Protein AF-A0A9D7UAH4-F1 (afdb_monomer_lite)

Structure (mmCIF, N/CA/C/O backbone):
data_AF-A0A9D7UAH4-F1
#
_entry.id   AF-A0A9D7UAH4-F1
#
loop_
_atom_site.group_PDB
_atom_site.id
_atom_site.type_symbol
_atom_site.label_atom_id
_atom_site.label_alt_id
_atom_site.label_comp_id
_atom_site.label_asym_id
_atom_site.label_entity_id
_atom_site.label_seq_id
_atom_site.pdbx_PDB_ins_code
_atom_site.Cartn_x
_atom_site.Cartn_y
_atom_site.Cartn_z
_atom_site.occupancy
_atom_site.B_iso_or_equiv
_atom_site.auth_seq_id
_atom_site.auth_comp_id
_atom_site.auth_asym_id
_atom_site.auth_atom_id
_atom_site.pdbx_PDB_model_num
ATOM 1 N N . MET A 1 1 ? -10.062 15.759 18.943 1.00 59.19 1 MET A N 1
ATOM 2 C CA . MET A 1 1 ? -11.066 14.806 18.402 1.00 59.19 1 MET A CA 1
ATOM 3 C C . MET A 1 1 ? -10.713 13.358 18.737 1.00 59.19 1 MET A C 1
ATOM 5 O O . MET A 1 1 ? -11.524 12.723 19.392 1.00 59.19 1 MET A O 1
ATOM 9 N N . LYS A 1 2 ? -9.518 12.860 18.373 1.00 64.69 2 LYS A N 1
ATOM 10 C CA . LYS A 1 2 ? -9.069 11.485 18.676 1.00 64.69 2 LYS A CA 1
ATOM 11 C C . LYS A 1 2 ? -9.029 11.159 20.178 1.00 64.69 2 LYS A C 1
ATOM 13 O O . LYS A 1 2 ? -9.589 10.152 20.578 1.00 64.69 2 LYS A O 1
ATOM 18 N N . GLN A 1 3 ? -8.523 12.074 21.008 1.00 70.12 3 GLN A N 1
ATOM 19 C CA . GLN A 1 3 ? -8.595 11.996 22.478 1.00 70.12 3 GLN A CA 1
ATOM 20 C C . GLN A 1 3 ? -10.014 11.694 23.000 1.00 70.12 3 GLN A C 1
ATOM 22 O O . GLN A 1 3 ? -10.215 10.767 23.775 1.00 70.12 3 GLN A O 1
ATOM 27 N N . ARG A 1 4 ? -11.020 12.422 22.495 1.00 67.94 4 ARG A N 1
ATOM 28 C CA . ARG A 1 4 ? -12.430 12.246 22.877 1.00 67.94 4 ARG A CA 1
ATOM 29 C C . ARG A 1 4 ? -13.022 10.919 22.382 1.00 67.94 4 ARG A C 1
ATOM 31 O O . ARG A 1 4 ? -13.924 10.395 23.015 1.00 67.94 4 ARG A O 1
ATOM 38 N N . LEU A 1 5 ? -12.537 10.400 21.252 1.00 68.56 5 LEU A N 1
ATOM 39 C CA . LEU A 1 5 ? -12.961 9.109 20.694 1.00 68.56 5 LEU A CA 1
ATOM 40 C C . LEU A 1 5 ? -12.312 7.913 21.409 1.00 68.56 5 LEU A C 1
ATOM 42 O O . LEU A 1 5 ? -12.899 6.839 21.426 1.00 68.56 5 LEU A O 1
ATOM 46 N N . LEU A 1 6 ? -11.123 8.099 21.988 1.00 69.94 6 LEU A N 1
ATOM 47 C CA . LEU A 1 6 ? -10.402 7.085 22.767 1.00 69.94 6 LEU A CA 1
ATOM 48 C C . LEU A 1 6 ? -10.730 7.130 24.268 1.00 69.94 6 LEU A C 1
ATOM 50 O O . LEU A 1 6 ? -10.288 6.257 25.005 1.00 69.94 6 LEU A O 1
ATOM 54 N N . GLY A 1 7 ? -11.491 8.132 24.721 1.00 74.44 7 GLY A N 1
ATOM 55 C CA . GLY A 1 7 ? -11.844 8.300 26.133 1.00 74.44 7 GLY A CA 1
ATOM 56 C C . GLY A 1 7 ? -10.656 8.664 27.028 1.00 74.44 7 GLY A C 1
ATOM 57 O O . GLY A 1 7 ? -10.646 8.277 28.190 1.00 74.44 7 GLY A O 1
ATOM 58 N N . LEU A 1 8 ? -9.649 9.362 26.491 1.00 74.88 8 LEU A N 1
ATOM 59 C CA . LEU A 1 8 ? -8.435 9.724 27.228 1.00 74.88 8 LEU A CA 1
ATOM 60 C C . LEU A 1 8 ? -8.547 11.116 27.868 1.00 74.88 8 LEU A C 1
ATOM 62 O O . LEU A 1 8 ? -8.957 12.074 27.206 1.00 74.88 8 LEU A O 1
ATOM 66 N N . ASP A 1 9 ? -8.110 11.237 29.122 1.00 71.31 9 ASP A N 1
ATOM 67 C CA . ASP A 1 9 ? -8.062 12.514 29.850 1.00 71.31 9 ASP A CA 1
ATOM 68 C C . ASP A 1 9 ? -6.932 13.431 29.344 1.00 71.31 9 ASP A C 1
ATOM 70 O O . ASP A 1 9 ? -7.135 14.636 29.197 1.00 71.31 9 ASP A O 1
ATOM 74 N N . GLU A 1 10 ? -5.788 12.861 28.954 1.00 72.88 10 GLU A N 1
ATOM 75 C CA . GLU A 1 10 ? -4.677 13.542 28.271 1.00 72.88 10 GLU A CA 1
ATOM 76 C C . GLU A 1 10 ? -4.273 12.787 26.994 1.00 72.88 10 GLU A C 1
ATOM 78 O O . GLU A 1 10 ? -4.447 11.576 26.893 1.00 72.88 10 GLU A O 1
ATOM 83 N N . PHE A 1 11 ? -3.762 13.507 25.988 1.00 72.88 11 PHE A N 1
ATOM 84 C CA . PHE A 1 11 ? -3.331 12.930 24.709 1.00 72.88 11 PHE A CA 1
ATOM 85 C C . PHE A 1 11 ? -1.812 13.036 24.570 1.00 72.88 11 PHE A C 1
ATOM 87 O O . PHE A 1 11 ? -1.280 14.137 24.400 1.00 72.88 11 PHE A O 1
ATOM 94 N N . HIS A 1 12 ? -1.119 11.901 24.618 1.00 77.19 12 HIS A N 1
ATOM 95 C CA . HIS A 1 12 ? 0.336 11.842 24.517 1.00 77.19 12 HIS A CA 1
ATOM 96 C C . HIS A 1 12 ? 0.799 11.406 23.118 1.00 77.19 12 HIS A C 1
ATOM 98 O O . HIS A 1 12 ? 0.027 10.920 22.291 1.00 77.19 12 HIS A O 1
ATOM 104 N N . ASP A 1 13 ? 2.095 11.560 22.830 1.00 62.41 13 ASP A N 1
ATOM 105 C CA . ASP A 1 13 ? 2.647 11.288 21.491 1.00 62.41 13 ASP A CA 1
ATOM 106 C C . ASP A 1 13 ? 2.532 9.799 21.088 1.00 62.41 13 ASP A C 1
ATOM 108 O O . ASP A 1 13 ? 2.395 9.469 19.908 1.00 62.41 13 ASP A O 1
ATOM 112 N N . TYR A 1 14 ? 2.490 8.886 22.067 1.00 64.94 14 TYR A N 1
ATOM 113 C CA . TYR A 1 14 ? 2.261 7.455 21.837 1.00 64.94 14 TYR A CA 1
ATOM 114 C C . TYR A 1 14 ? 0.801 7.117 21.477 1.00 64.94 14 TYR A C 1
ATOM 116 O O . TYR A 1 14 ? 0.564 6.141 20.762 1.00 64.94 14 TYR A O 1
ATOM 124 N N . ASP A 1 15 ? -0.168 7.957 21.857 1.00 60.38 15 ASP A N 1
ATOM 125 C CA . ASP A 1 15 ? -1.592 7.779 21.527 1.00 60.38 15 ASP A CA 1
ATOM 126 C C . ASP A 1 15 ? -1.906 8.155 20.073 1.00 60.38 15 ASP A C 1
ATOM 128 O O . ASP A 1 15 ? -2.968 7.834 19.527 1.00 60.38 15 ASP A O 1
ATOM 132 N N . ARG A 1 16 ? -0.949 8.789 19.383 1.00 62.41 16 ARG A N 1
ATOM 133 C CA . ARG A 1 16 ? -1.084 9.183 17.980 1.00 62.41 16 ARG A CA 1
ATOM 134 C C . ARG A 1 16 ? -1.368 8.003 17.058 1.00 62.41 16 ARG A C 1
ATOM 136 O O . ARG A 1 16 ? -2.126 8.162 16.108 1.00 62.41 16 ARG A O 1
ATOM 143 N N . ASN A 1 17 ? -0.813 6.825 17.334 1.00 62.09 17 ASN A N 1
ATOM 144 C CA . ASN A 1 17 ? -1.021 5.626 16.515 1.00 62.09 17 ASN A CA 1
ATOM 145 C C . ASN A 1 17 ? -2.112 4.689 17.055 1.00 62.09 17 ASN A C 1
ATOM 147 O O . ASN A 1 17 ? -2.336 3.641 16.451 1.00 62.09 17 ASN A O 1
ATOM 151 N N . ALA A 1 18 ? -2.792 5.046 18.151 1.00 63.03 18 ALA A N 1
ATOM 152 C CA . ALA A 1 18 ? -3.845 4.213 18.721 1.00 63.03 18 ALA A CA 1
ATOM 153 C C . ALA A 1 18 ? -5.017 4.057 17.738 1.00 63.03 18 ALA A C 1
ATOM 155 O O . ALA A 1 18 ? -5.426 5.019 17.073 1.00 63.03 18 ALA A O 1
ATOM 156 N N . VAL A 1 19 ? -5.536 2.832 17.634 1.00 61.94 19 VAL A N 1
ATOM 157 C CA . VAL A 1 19 ? -6.685 2.501 16.785 1.00 61.94 19 VAL A CA 1
ATOM 158 C C . VAL A 1 19 ? -7.955 2.993 17.471 1.00 61.94 19 VAL A C 1
ATOM 160 O O . VAL A 1 19 ? -8.150 2.774 18.662 1.00 61.94 19 VAL A O 1
ATOM 163 N N . VAL A 1 20 ? -8.815 3.677 16.718 1.00 61.84 20 VAL A N 1
ATOM 164 C CA . VAL A 1 20 ? -10.150 4.064 17.185 1.00 61.84 20 VAL A CA 1
ATOM 165 C C . VAL A 1 20 ? -11.114 2.939 16.804 1.00 61.84 20 VAL A C 1
ATOM 167 O O . VAL A 1 20 ? -11.247 2.633 15.619 1.00 61.84 20 VAL A O 1
ATOM 170 N N . GLY A 1 21 ? -11.764 2.330 17.799 1.00 60.03 21 GLY A N 1
ATOM 171 C CA . GLY A 1 21 ? -12.640 1.161 17.634 1.00 60.03 21 GLY A CA 1
ATOM 172 C C . GLY A 1 21 ? -11.988 -0.155 18.081 1.00 60.03 21 GLY A C 1
ATOM 173 O O . GLY A 1 21 ? -10.767 -0.281 18.086 1.00 60.03 21 GLY A O 1
ATOM 174 N N . SER A 1 22 ? -12.808 -1.125 18.498 1.00 51.25 22 SER A N 1
ATOM 175 C CA . SER A 1 22 ? -12.372 -2.407 19.080 1.00 51.25 22 SER A CA 1
ATOM 176 C C . SER A 1 22 ? -12.253 -3.556 18.075 1.00 51.25 22 SER A C 1
ATOM 178 O O . SER A 1 22 ? -11.706 -4.603 18.414 1.00 51.25 22 SER A O 1
ATOM 180 N N . GLU A 1 23 ? -12.761 -3.398 16.853 1.00 55.25 23 GLU A N 1
ATOM 181 C CA . GLU A 1 23 ? -12.747 -4.463 15.849 1.00 55.25 23 GLU A CA 1
ATOM 182 C C . GLU A 1 23 ? -11.545 -4.304 14.921 1.00 55.25 23 GLU A C 1
ATOM 184 O O . GLU A 1 23 ? -11.406 -3.321 14.196 1.00 55.25 23 GLU A O 1
ATOM 189 N N . THR A 1 24 ? -10.634 -5.277 14.987 1.00 62.66 24 THR A N 1
ATOM 190 C CA . THR A 1 24 ? -9.440 -5.312 14.140 1.00 62.66 24 THR A CA 1
ATOM 191 C C . THR A 1 24 ? -9.670 -6.332 13.030 1.00 62.66 24 THR A C 1
ATOM 193 O O . THR A 1 24 ? -9.398 -7.521 13.196 1.00 62.66 24 THR A O 1
ATOM 196 N N . THR A 1 25 ? -10.200 -5.885 11.892 1.00 71.69 25 THR A N 1
ATOM 197 C CA . THR A 1 25 ? -10.349 -6.745 10.711 1.00 71.69 25 THR A CA 1
ATOM 198 C C . THR A 1 25 ? -8.967 -7.184 10.237 1.00 71.69 25 THR A C 1
ATOM 200 O O . THR A 1 25 ? -8.124 -6.355 9.884 1.00 71.69 25 THR A O 1
ATOM 203 N N . THR A 1 26 ? -8.727 -8.495 10.260 1.00 85.88 26 THR A N 1
ATOM 204 C CA . THR A 1 26 ? -7.462 -9.093 9.825 1.00 85.88 26 THR A CA 1
ATOM 205 C C . THR A 1 26 ? -7.585 -9.553 8.377 1.00 85.88 26 THR A C 1
ATOM 207 O O . THR A 1 26 ? -8.485 -10.315 8.034 1.00 85.88 26 THR A O 1
ATOM 210 N N . TRP A 1 27 ? -6.667 -9.101 7.532 1.00 90.50 27 TRP A N 1
ATOM 211 C CA . TRP A 1 27 ? -6.593 -9.422 6.112 1.00 90.50 27 TRP A CA 1
ATOM 212 C C . TRP A 1 27 ? -5.607 -10.561 5.872 1.00 90.50 27 TRP A C 1
ATOM 214 O O . TRP A 1 27 ? -4.447 -10.484 6.281 1.00 90.50 27 TRP A O 1
ATOM 224 N N . THR A 1 28 ? -6.043 -11.605 5.167 1.00 94.69 28 THR A N 1
ATOM 225 C CA . THR A 1 28 ? -5.108 -12.596 4.623 1.00 94.69 28 THR A CA 1
ATOM 226 C C . THR A 1 28 ? -4.300 -11.980 3.482 1.00 94.69 28 THR A C 1
ATOM 228 O O . THR A 1 28 ? -4.694 -10.968 2.895 1.00 94.69 28 THR A O 1
ATOM 231 N N . TRP A 1 29 ? -3.155 -12.583 3.158 1.00 93.38 29 TRP A N 1
ATOM 232 C CA . TRP A 1 29 ? -2.335 -12.128 2.035 1.00 93.38 29 TRP A CA 1
ATOM 233 C C . TRP A 1 29 ? -3.102 -12.215 0.711 1.00 93.38 29 TRP A C 1
ATOM 235 O O . TRP A 1 29 ? -3.025 -11.308 -0.113 1.00 93.38 29 TRP A O 1
ATOM 245 N N . GLU A 1 30 ? -3.891 -13.272 0.538 1.00 95.31 30 GLU A N 1
ATOM 246 C CA . GLU A 1 30 ? -4.719 -13.515 -0.639 1.00 95.31 30 GLU A CA 1
ATOM 247 C C . GLU A 1 30 ? -5.832 -12.469 -0.753 1.00 95.31 30 GLU A C 1
ATOM 249 O O . GLU A 1 30 ? -5.995 -11.872 -1.813 1.00 95.31 30 GLU A O 1
ATOM 254 N N . ALA A 1 31 ? -6.529 -12.166 0.347 1.00 94.62 31 ALA A N 1
ATOM 255 C CA . ALA A 1 31 ? -7.560 -11.131 0.357 1.00 94.62 31 ALA A CA 1
ATOM 256 C C . ALA A 1 31 ? -6.970 -9.741 0.072 1.00 94.62 31 ALA A C 1
ATOM 258 O O . ALA A 1 31 ? -7.554 -8.958 -0.674 1.00 94.62 31 ALA A O 1
ATOM 259 N N . ALA A 1 32 ? -5.794 -9.437 0.632 1.00 94.69 32 ALA A N 1
ATOM 260 C CA . ALA A 1 32 ? -5.085 -8.191 0.359 1.00 94.69 32 ALA A CA 1
ATOM 261 C C . ALA A 1 32 ? -4.635 -8.093 -1.107 1.00 94.69 32 ALA A C 1
ATOM 263 O O . ALA A 1 32 ? -4.802 -7.044 -1.726 1.00 94.69 32 ALA A O 1
ATOM 264 N N . ARG A 1 33 ? -4.097 -9.182 -1.674 1.00 95.81 33 ARG A N 1
ATOM 265 C CA . ARG A 1 33 ? -3.743 -9.282 -3.096 1.00 95.81 33 ARG A CA 1
ATOM 266 C C . ARG A 1 33 ? -4.954 -8.989 -3.972 1.00 95.81 33 ARG A C 1
ATOM 268 O O . ARG A 1 33 ? -4.875 -8.112 -4.826 1.00 95.81 33 ARG A O 1
ATOM 275 N N . ASP A 1 34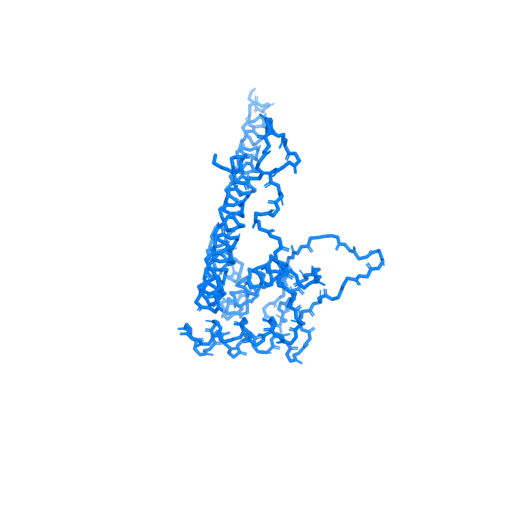 ? -6.045 -9.718 -3.761 1.00 96.88 34 ASP A N 1
ATOM 276 C CA . ASP A 1 34 ? -7.229 -9.651 -4.619 1.00 96.88 34 ASP A CA 1
ATOM 277 C C . ASP A 1 34 ? -7.857 -8.257 -4.569 1.00 96.88 34 ASP A C 1
ATOM 279 O O . ASP A 1 34 ? -8.165 -7.678 -5.608 1.00 96.88 34 ASP A O 1
ATOM 283 N N . LEU A 1 35 ? -7.936 -7.665 -3.375 1.00 96.31 35 LEU A N 1
ATOM 284 C CA . LEU A 1 35 ? -8.403 -6.296 -3.188 1.00 96.31 35 LEU A CA 1
ATOM 285 C C . LEU A 1 35 ? -7.533 -5.272 -3.931 1.00 96.31 35 LEU A C 1
ATOM 287 O O . LEU A 1 35 ? -8.063 -4.373 -4.582 1.00 96.31 35 LEU A O 1
ATOM 291 N N . VAL A 1 36 ? -6.203 -5.370 -3.822 1.00 96.44 36 VAL A N 1
ATOM 292 C CA . VAL A 1 36 ? -5.293 -4.413 -4.470 1.00 96.44 36 VAL A CA 1
ATOM 293 C C . VAL A 1 36 ? -5.331 -4.571 -5.992 1.00 96.44 36 VAL A C 1
ATOM 295 O O . VAL A 1 36 ? -5.399 -3.568 -6.701 1.00 96.44 36 VAL A O 1
ATOM 298 N N . ILE A 1 37 ? -5.345 -5.805 -6.507 1.00 97.19 37 ILE A N 1
ATOM 299 C CA . ILE A 1 37 ? -5.494 -6.066 -7.947 1.00 97.19 37 ILE A CA 1
ATOM 300 C C . ILE A 1 37 ? -6.825 -5.507 -8.452 1.00 97.19 37 ILE A C 1
ATOM 302 O O . ILE A 1 37 ? -6.835 -4.815 -9.470 1.00 97.19 37 ILE A O 1
ATOM 306 N N . ASP A 1 38 ? -7.930 -5.747 -7.744 1.00 97.38 38 ASP A N 1
ATOM 307 C CA . ASP A 1 38 ? -9.245 -5.215 -8.110 1.00 97.38 38 ASP A CA 1
ATOM 308 C C . ASP A 1 38 ? -9.267 -3.679 -8.093 1.00 97.38 38 ASP A C 1
ATOM 310 O O . ASP A 1 38 ? -9.793 -3.054 -9.016 1.00 97.38 38 ASP A O 1
ATOM 314 N N . ALA A 1 39 ? -8.639 -3.047 -7.095 1.00 96.44 39 ALA A N 1
ATOM 315 C CA . ALA A 1 39 ? -8.532 -1.593 -7.013 1.00 96.44 39 ALA A CA 1
ATOM 316 C C . ALA A 1 39 ? -7.808 -0.999 -8.233 1.00 96.44 39 ALA A C 1
ATOM 318 O O . ALA A 1 39 ? -8.326 -0.069 -8.856 1.00 96.44 39 ALA A O 1
ATOM 319 N N . TYR A 1 40 ? -6.650 -1.554 -8.611 1.00 96.44 40 TYR A N 1
ATOM 320 C CA . TYR A 1 40 ? -5.908 -1.109 -9.795 1.00 96.44 40 TYR A CA 1
ATOM 321 C C . TYR A 1 40 ? -6.643 -1.427 -11.101 1.00 96.44 40 TYR A C 1
ATOM 323 O O . TYR A 1 40 ? -6.720 -0.561 -11.970 1.00 96.44 40 TYR A O 1
ATOM 331 N N . SER A 1 41 ? -7.235 -2.617 -11.222 1.00 96.75 41 SER A N 1
ATOM 332 C CA . SER A 1 41 ? -7.981 -3.046 -12.416 1.00 96.75 41 SER A CA 1
ATOM 333 C C . SER A 1 41 ? -9.231 -2.199 -12.652 1.00 96.75 41 SER A C 1
ATOM 335 O O . SER A 1 41 ? -9.547 -1.867 -13.791 1.00 96.75 41 SER A O 1
ATOM 337 N N . SER A 1 42 ? -9.920 -1.809 -11.573 1.00 95.12 42 SER A N 1
ATOM 338 C CA . SER A 1 42 ? -11.087 -0.918 -11.620 1.00 95.12 42 SER A CA 1
ATOM 339 C C . SER A 1 42 ? -10.735 0.493 -12.105 1.00 95.12 42 SER A C 1
ATOM 341 O O . SER A 1 42 ? -11.616 1.216 -12.565 1.00 95.12 42 SER A O 1
ATOM 343 N N . PHE A 1 43 ? -9.471 0.906 -11.970 1.00 94.31 43 PHE A N 1
ATOM 344 C CA . PHE A 1 43 ? -8.987 2.193 -12.458 1.00 94.31 43 PHE A CA 1
ATOM 345 C C . PHE A 1 43 ? -8.480 2.118 -13.906 1.00 94.31 43 PHE A C 1
ATOM 347 O O . PHE A 1 43 ? -8.937 2.883 -14.752 1.00 94.31 43 PHE A O 1
ATOM 354 N N . ASP A 1 44 ? -7.541 1.213 -14.190 1.00 94.88 44 ASP A N 1
ATOM 355 C CA . ASP A 1 44 ? -7.004 0.952 -15.529 1.00 94.88 44 ASP A CA 1
ATOM 356 C C . ASP A 1 44 ? -6.670 -0.550 -15.628 1.00 94.88 44 ASP A C 1
ATOM 358 O O . ASP A 1 44 ? -5.843 -1.040 -14.849 1.00 94.88 44 ASP A O 1
ATOM 362 N N . PRO A 1 45 ? -7.257 -1.296 -16.584 1.00 95.44 45 PRO A N 1
ATOM 363 C CA . PRO A 1 45 ? -6.996 -2.727 -16.739 1.00 95.44 45 PRO A CA 1
ATOM 364 C C . PRO A 1 45 ? -5.507 -3.078 -16.860 1.00 95.44 45 PRO A C 1
ATOM 366 O O . PRO A 1 45 ? -5.060 -4.058 -16.273 1.00 95.44 45 PRO A O 1
ATOM 369 N N . ARG A 1 46 ? -4.703 -2.242 -17.531 1.00 95.12 46 ARG A N 1
ATOM 370 C CA . ARG A 1 46 ? -3.255 -2.464 -17.677 1.00 95.12 46 ARG A CA 1
ATOM 371 C C . ARG A 1 46 ? -2.532 -2.313 -16.344 1.00 95.12 46 ARG A C 1
ATOM 373 O O . ARG A 1 46 ? -1.573 -3.032 -16.082 1.00 95.12 46 ARG A O 1
ATOM 380 N N . ALA A 1 47 ? -2.970 -1.383 -15.492 1.00 94.00 47 ALA A N 1
ATOM 381 C CA . ALA A 1 47 ? -2.416 -1.250 -14.146 1.00 94.00 47 ALA A CA 1
ATOM 382 C C . ALA A 1 47 ? -2.724 -2.500 -13.307 1.00 94.00 47 ALA A C 1
ATOM 384 O O . ALA A 1 47 ? -1.847 -2.989 -12.597 1.00 94.00 47 ALA A O 1
ATOM 385 N N . GLY A 1 48 ? -3.932 -3.052 -13.453 1.00 95.06 48 GLY A N 1
ATOM 386 C CA . GLY A 1 48 ? -4.331 -4.335 -12.873 1.00 95.06 48 GLY A CA 1
ATOM 387 C C . GLY A 1 48 ? -3.491 -5.521 -13.356 1.00 95.06 48 GLY A C 1
ATOM 388 O O . GLY A 1 48 ? -3.022 -6.319 -12.544 1.00 95.06 48 GLY A O 1
ATOM 389 N N . GLU A 1 49 ? -3.229 -5.611 -14.660 1.00 96.69 49 GLU A N 1
ATOM 390 C CA . GLU A 1 49 ? -2.362 -6.640 -15.255 1.00 96.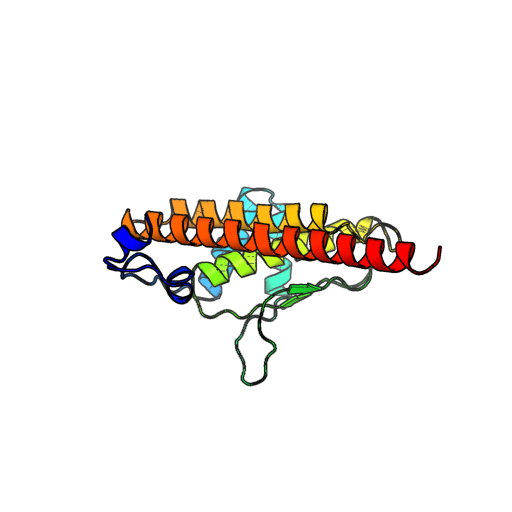69 49 GLU A CA 1
ATOM 391 C C . GLU A 1 49 ? -0.927 -6.560 -14.716 1.00 96.69 49 GLU A C 1
ATOM 393 O O . GLU A 1 49 ? -0.336 -7.575 -14.341 1.00 96.69 49 GLU A O 1
ATOM 398 N N . ILE A 1 50 ? -0.366 -5.349 -14.620 1.00 95.06 50 ILE A N 1
ATOM 399 C CA . ILE A 1 50 ? 0.969 -5.145 -14.048 1.00 95.06 50 ILE A CA 1
ATOM 400 C C . ILE A 1 50 ? 0.962 -5.521 -12.566 1.00 95.06 50 ILE A C 1
ATOM 402 O O . ILE A 1 50 ? 1.836 -6.270 -12.138 1.00 95.06 50 ILE A O 1
ATOM 406 N N . ALA A 1 51 ? -0.023 -5.065 -11.786 1.00 95.31 51 ALA A N 1
ATOM 407 C CA . ALA A 1 51 ? -0.150 -5.434 -10.378 1.00 95.31 51 ALA A CA 1
ATOM 408 C C . ALA A 1 51 ? -0.198 -6.961 -10.207 1.00 95.31 51 ALA A C 1
ATOM 410 O O . ALA A 1 51 ? 0.555 -7.514 -9.408 1.00 95.31 51 ALA A O 1
ATOM 411 N N . THR A 1 52 ? -1.004 -7.649 -11.020 1.00 96.38 52 THR A N 1
ATOM 412 C CA . THR A 1 52 ? -1.105 -9.116 -11.047 1.00 96.38 52 THR A CA 1
ATOM 413 C C . THR A 1 52 ? 0.254 -9.762 -11.313 1.00 96.38 52 THR A C 1
ATOM 415 O O . THR A 1 52 ? 0.681 -10.642 -10.563 1.00 96.38 52 THR A O 1
ATOM 418 N N . MET A 1 53 ? 0.997 -9.256 -12.301 1.00 95.31 53 MET A N 1
ATOM 419 C CA . MET A 1 53 ? 2.334 -9.750 -12.636 1.00 95.31 53 MET A CA 1
ATOM 420 C C . MET A 1 53 ? 3.313 -9.671 -11.455 1.00 95.31 53 MET A C 1
ATOM 422 O O . MET A 1 53 ? 4.117 -10.587 -11.275 1.00 95.31 53 MET A O 1
ATOM 426 N N . PHE A 1 54 ? 3.249 -8.620 -10.628 1.00 94.94 54 PHE A N 1
ATOM 427 C CA . PHE A 1 54 ? 4.106 -8.504 -9.439 1.00 94.94 54 PHE A CA 1
ATOM 428 C C . PHE A 1 54 ? 3.859 -9.630 -8.429 1.00 94.94 54 PHE A C 1
ATOM 430 O O . PHE A 1 54 ? 4.817 -10.132 -7.832 1.00 94.94 54 PHE A O 1
ATOM 437 N N . PHE A 1 55 ? 2.601 -10.036 -8.241 1.00 94.19 55 PHE A N 1
ATOM 438 C CA . PHE A 1 55 ? 2.258 -11.153 -7.361 1.00 94.19 55 PHE A CA 1
ATOM 439 C C . PHE A 1 55 ? 2.654 -12.495 -7.981 1.00 94.19 55 PHE A C 1
ATOM 441 O O . PHE A 1 55 ? 3.343 -13.280 -7.335 1.00 94.19 55 PHE A O 1
ATOM 448 N N . GLU A 1 56 ? 2.281 -12.747 -9.238 1.00 94.19 56 GLU A N 1
ATOM 449 C CA . GLU A 1 56 ? 2.530 -14.031 -9.909 1.00 94.19 56 GLU A CA 1
ATOM 450 C C . GLU A 1 56 ? 4.020 -14.333 -10.081 1.00 94.19 56 GLU A C 1
ATOM 452 O O . GLU A 1 56 ? 4.462 -15.470 -9.913 1.00 94.19 56 GLU A O 1
ATOM 457 N N . LYS A 1 57 ? 4.821 -13.307 -10.384 1.00 92.25 57 LYS A N 1
ATOM 458 C CA . LYS A 1 57 ? 6.267 -13.458 -10.572 1.00 92.25 57 LYS A CA 1
ATOM 459 C C . LYS A 1 57 ? 7.070 -13.341 -9.279 1.00 92.25 57 LYS A C 1
ATOM 461 O O . LYS A 1 57 ? 8.298 -13.352 -9.334 1.00 92.25 57 LYS A O 1
ATOM 466 N N . ASN A 1 58 ? 6.405 -13.271 -8.124 1.00 90.44 58 ASN A N 1
ATOM 467 C CA . ASN A 1 58 ? 7.035 -13.143 -6.808 1.00 90.44 58 ASN A CA 1
ATOM 468 C C . ASN A 1 58 ? 7.983 -11.932 -6.704 1.00 90.44 58 ASN A C 1
ATOM 470 O O . ASN A 1 58 ? 9.050 -12.004 -6.095 1.00 90.44 58 ASN A O 1
ATOM 474 N N . TRP A 1 59 ? 7.597 -10.799 -7.294 1.00 93.12 59 TRP A N 1
ATOM 475 C CA . TRP A 1 59 ? 8.356 -9.543 -7.204 1.00 93.12 59 TRP A CA 1
ATOM 476 C C . TRP A 1 59 ? 8.084 -8.782 -5.903 1.00 93.12 59 TRP A C 1
ATOM 478 O O . TRP A 1 59 ? 8.679 -7.732 -5.660 1.00 93.12 59 TRP A O 1
ATOM 488 N N . ILE A 1 60 ? 7.205 -9.322 -5.055 1.00 92.88 60 ILE A N 1
ATOM 489 C CA . ILE A 1 60 ? 6.843 -8.767 -3.756 1.00 92.88 60 ILE A CA 1
ATOM 490 C C . ILE A 1 60 ? 7.366 -9.675 -2.643 1.00 92.88 60 ILE A C 1
ATOM 492 O O . ILE A 1 60 ? 6.958 -10.828 -2.510 1.00 92.88 60 ILE A O 1
ATOM 496 N N . HIS A 1 61 ? 8.231 -9.143 -1.783 1.00 90.31 61 HIS A N 1
ATOM 497 C CA . HIS A 1 61 ? 8.717 -9.856 -0.606 1.00 90.31 61 HIS A CA 1
ATOM 498 C C . HIS A 1 61 ? 7.952 -9.432 0.656 1.00 90.31 61 HIS A C 1
ATOM 500 O O . HIS A 1 61 ? 8.380 -8.528 1.377 1.00 90.31 61 HIS A O 1
ATOM 506 N N . ALA A 1 62 ? 6.843 -10.118 0.947 1.00 87.69 62 ALA A N 1
ATOM 507 C CA . ALA A 1 62 ? 5.887 -9.741 1.996 1.00 87.69 62 ALA A CA 1
ATOM 508 C C . ALA A 1 62 ? 6.092 -10.320 3.416 1.00 87.69 62 ALA A C 1
ATOM 510 O O . ALA A 1 62 ? 5.900 -9.573 4.380 1.00 87.69 62 ALA A O 1
ATOM 511 N N . PRO A 1 63 ? 6.499 -11.593 3.615 1.00 86.50 63 PRO A N 1
ATOM 512 C CA . PRO A 1 63 ? 6.474 -12.210 4.945 1.00 86.50 63 PRO A CA 1
ATOM 513 C C . PRO A 1 63 ? 7.403 -11.527 5.952 1.00 86.50 63 PRO A C 1
ATOM 515 O O . PRO A 1 63 ? 8.551 -11.208 5.620 1.00 86.50 63 PRO A O 1
ATOM 518 N N . VAL A 1 64 ? 6.938 -11.358 7.192 1.00 84.31 64 VAL A N 1
ATOM 519 C CA . VAL A 1 64 ? 7.775 -10.911 8.315 1.00 84.31 64 VAL A CA 1
ATOM 520 C C . VAL A 1 64 ? 8.682 -12.062 8.752 1.00 84.31 64 VAL A C 1
ATOM 522 O O . VAL A 1 64 ? 8.232 -13.191 8.937 1.00 84.31 64 VAL A O 1
ATOM 525 N N . ARG A 1 65 ? 9.983 -11.794 8.901 1.00 84.12 65 ARG A N 1
ATOM 526 C CA . ARG A 1 65 ? 10.979 -12.787 9.337 1.00 84.12 65 ARG A CA 1
ATOM 527 C C . ARG A 1 65 ? 11.909 -12.184 10.380 1.00 84.12 65 ARG A C 1
ATOM 529 O O . ARG A 1 65 ? 12.221 -10.996 10.323 1.00 84.12 65 ARG A O 1
ATOM 536 N N . LYS A 1 66 ? 12.401 -13.011 11.306 1.00 82.81 66 LYS A N 1
ATOM 537 C CA . LYS A 1 66 ? 13.417 -12.592 12.282 1.00 82.81 66 LYS A CA 1
ATOM 538 C C . LYS A 1 66 ? 14.652 -12.066 11.539 1.00 82.81 66 LYS A C 1
ATOM 540 O O . LYS A 1 66 ? 15.187 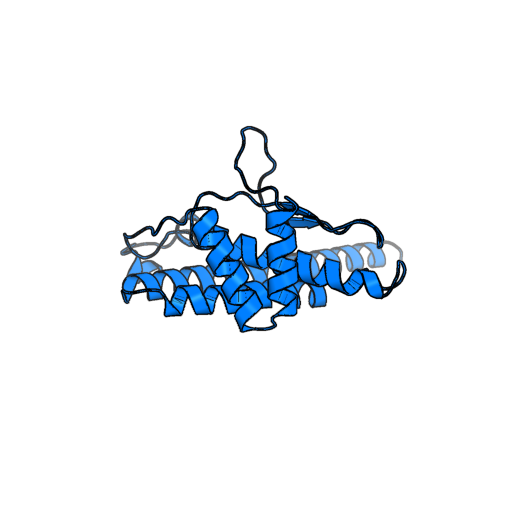-12.754 10.677 1.00 82.81 66 LYS A O 1
ATOM 545 N N . GLY A 1 67 ? 15.078 -10.844 11.858 1.00 82.00 67 GLY A N 1
ATOM 546 C CA . GLY A 1 67 ? 16.210 -10.181 11.198 1.00 82.00 67 GLY A CA 1
ATOM 547 C C . GLY A 1 67 ? 15.891 -9.526 9.846 1.00 82.00 67 GLY A C 1
ATOM 548 O O . GLY A 1 67 ? 16.787 -8.937 9.246 1.00 82.00 67 GLY A O 1
ATOM 549 N N . LYS A 1 68 ? 14.640 -9.582 9.360 1.00 84.44 68 LYS A N 1
ATOM 550 C CA . LYS A 1 68 ? 14.218 -8.828 8.170 1.00 84.44 68 LYS A CA 1
ATOM 551 C C . LYS A 1 68 ? 14.193 -7.331 8.490 1.00 84.44 68 LYS A C 1
ATOM 553 O O . LYS A 1 68 ? 13.732 -6.924 9.555 1.00 84.44 68 LYS A O 1
ATOM 558 N N . ARG A 1 69 ? 14.685 -6.515 7.552 1.00 80.56 69 ARG A N 1
ATOM 559 C CA . ARG A 1 69 ? 14.677 -5.049 7.657 1.00 80.56 69 ARG A CA 1
ATOM 560 C C . ARG A 1 69 ? 13.247 -4.533 7.875 1.00 80.56 69 ARG A C 1
ATOM 562 O O . ARG A 1 69 ? 12.310 -5.012 7.236 1.00 80.56 69 ARG A O 1
ATOM 569 N N . SER A 1 70 ? 13.092 -3.552 8.761 1.00 81.38 70 SER A N 1
ATOM 570 C CA . SER A 1 70 ? 11.815 -2.875 8.993 1.00 81.38 70 SER A CA 1
ATOM 571 C C . SER A 1 70 ? 11.454 -1.920 7.848 1.00 81.38 70 SER A C 1
ATOM 573 O O . SER A 1 70 ? 12.318 -1.478 7.088 1.00 81.38 70 SER A O 1
ATOM 575 N N . GLY A 1 71 ? 10.167 -1.588 7.747 1.00 80.75 71 GLY A N 1
ATOM 576 C CA . GLY A 1 71 ? 9.634 -0.668 6.741 1.00 80.75 71 GLY A CA 1
ATOM 577 C C . GLY A 1 71 ? 9.151 -1.355 5.464 1.00 80.75 71 GLY A C 1
ATOM 578 O O . GLY A 1 71 ? 9.001 -2.579 5.415 1.00 80.75 71 GLY A O 1
ATOM 579 N N . ALA A 1 72 ? 8.890 -0.530 4.456 1.00 80.44 72 ALA A N 1
ATOM 580 C CA . ALA A 1 72 ? 8.453 -0.906 3.121 1.00 80.44 72 ALA A CA 1
ATOM 581 C C . ALA A 1 72 ? 9.132 0.015 2.093 1.00 80.44 72 ALA A C 1
ATOM 583 O O . ALA A 1 72 ? 9.505 1.134 2.454 1.00 80.44 72 ALA A O 1
ATOM 584 N N . TYR A 1 73 ? 9.399 -0.492 0.888 1.00 81.75 73 TYR A N 1
ATOM 585 C CA . TYR A 1 73 ? 9.942 0.292 -0.228 1.00 81.75 73 TYR A CA 1
ATOM 586 C C . TYR A 1 73 ? 9.793 -0.449 -1.568 1.00 81.75 73 TYR A C 1
ATOM 588 O O . TYR A 1 73 ? 9.809 -1.683 -1.609 1.00 81.75 73 TYR A O 1
ATOM 596 N N . SER A 1 74 ? 9.767 0.300 -2.671 1.00 77.38 74 SER A N 1
ATOM 597 C CA . SER A 1 74 ? 9.921 -0.213 -4.037 1.00 77.38 74 SER A CA 1
ATOM 598 C C . SER A 1 74 ? 11.269 0.187 -4.629 1.00 77.38 74 SER A C 1
ATOM 600 O O . SER A 1 74 ? 11.627 1.366 -4.667 1.00 77.38 74 SER A O 1
ATOM 602 N N . ALA A 1 75 ? 12.019 -0.791 -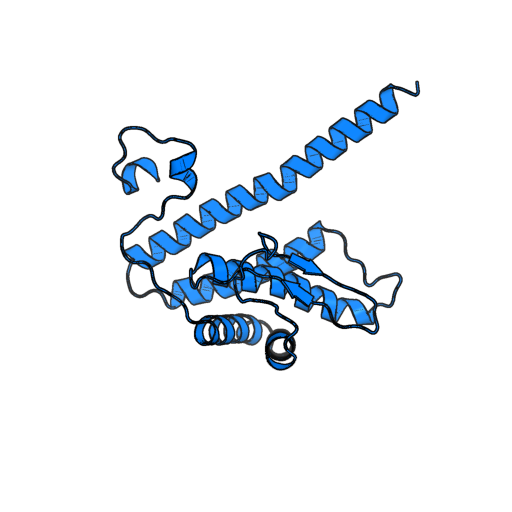5.130 1.00 77.00 75 ALA A N 1
ATOM 603 C CA . ALA A 1 75 ? 13.323 -0.584 -5.746 1.00 77.00 75 ALA A CA 1
ATOM 604 C C . ALA A 1 75 ? 13.270 -0.882 -7.250 1.00 77.00 75 ALA A C 1
ATOM 606 O O . ALA A 1 75 ? 13.116 -2.034 -7.666 1.00 77.00 75 ALA A O 1
ATOM 607 N N . GLY A 1 76 ? 13.447 0.166 -8.058 1.00 68.88 76 GLY A N 1
ATOM 608 C CA . GLY A 1 76 ? 13.798 0.035 -9.469 1.00 68.88 76 GLY A CA 1
ATOM 609 C C . GLY A 1 76 ? 15.248 -0.428 -9.626 1.00 68.88 76 GLY A C 1
ATOM 610 O O . GLY A 1 76 ? 16.079 -0.202 -8.747 1.00 68.88 76 GLY A O 1
ATOM 611 N N . THR A 1 77 ? 15.549 -1.104 -10.733 1.00 69.75 77 THR A N 1
ATOM 612 C CA . THR A 1 77 ? 16.907 -1.569 -11.051 1.00 69.75 77 THR A CA 1
ATOM 613 C C . THR A 1 77 ? 17.384 -0.936 -12.358 1.00 69.75 77 THR A C 1
ATOM 615 O O . THR A 1 77 ? 17.687 0.249 -12.388 1.00 69.75 77 THR A O 1
ATOM 618 N N . ILE A 1 78 ? 17.428 -1.694 -13.448 1.00 70.12 78 ILE A N 1
ATOM 619 C CA . ILE A 1 78 ? 17.800 -1.231 -14.789 1.00 70.12 78 ILE A CA 1
ATOM 620 C C . ILE A 1 78 ? 16.612 -1.398 -15.735 1.00 70.12 78 ILE A C 1
ATOM 622 O O . ILE A 1 78 ? 15.735 -2.219 -15.481 1.00 70.12 78 ILE A O 1
ATOM 626 N N . ALA A 1 79 ? 16.599 -0.686 -16.864 1.00 64.06 79 ALA A N 1
ATOM 627 C CA . ALA A 1 79 ? 15.489 -0.736 -17.823 1.00 64.06 79 ALA A CA 1
ATOM 628 C C . ALA A 1 79 ? 15.128 -2.167 -18.287 1.00 64.06 79 ALA A C 1
ATOM 630 O O . ALA A 1 79 ? 13.967 -2.463 -18.564 1.00 64.06 79 ALA A O 1
ATOM 631 N N . SER A 1 80 ? 16.091 -3.092 -18.331 1.00 67.00 80 SER A N 1
ATOM 632 C CA . SER A 1 80 ? 15.868 -4.495 -18.709 1.00 67.00 80 SER A CA 1
ATOM 633 C C . SER A 1 80 ? 15.380 -5.395 -17.566 1.00 67.00 80 SER A C 1
ATOM 635 O O . SER A 1 80 ? 14.865 -6.478 -17.838 1.00 67.00 80 SER A O 1
ATOM 637 N N . ALA A 1 81 ? 15.459 -4.951 -16.312 1.00 74.12 81 ALA A N 1
ATOM 638 C CA . ALA A 1 81 ? 15.073 -5.725 -15.139 1.00 74.12 81 ALA A CA 1
ATOM 639 C C . ALA A 1 81 ? 13.794 -5.179 -14.489 1.00 74.12 81 ALA A C 1
ATOM 641 O O . ALA A 1 81 ? 13.435 -4.010 -14.615 1.00 74.12 81 ALA A O 1
ATOM 642 N N . HIS A 1 82 ? 13.058 -6.067 -13.830 1.00 81.25 82 HIS A N 1
ATOM 643 C CA . HIS A 1 82 ? 11.827 -5.700 -13.148 1.00 81.25 82 HIS A CA 1
ATOM 644 C C . HIS A 1 82 ? 12.122 -5.030 -11.795 1.00 81.25 82 HIS A C 1
ATOM 646 O O . HIS A 1 82 ? 13.141 -5.331 -11.162 1.00 81.25 82 HIS A O 1
ATOM 652 N N . PRO A 1 83 ? 11.251 -4.117 -11.340 1.00 85.81 83 PRO A N 1
ATOM 653 C CA . PRO A 1 83 ? 11.317 -3.588 -9.984 1.00 85.81 83 PRO A CA 1
ATOM 654 C C . PRO A 1 83 ? 10.924 -4.657 -8.951 1.00 85.81 83 PRO A C 1
ATOM 656 O O . PRO A 1 83 ? 10.293 -5.668 -9.275 1.00 85.81 83 PRO A O 1
ATOM 659 N N . TYR A 1 84 ? 11.300 -4.409 -7.699 1.00 87.44 84 TYR A N 1
ATOM 660 C CA . TYR A 1 84 ? 10.952 -5.243 -6.551 1.00 87.44 84 TYR A CA 1
ATOM 661 C C . TYR A 1 84 ? 10.256 -4.422 -5.475 1.00 87.44 84 TYR A C 1
ATOM 663 O O . TYR A 1 84 ? 10.707 -3.329 -5.137 1.00 87.44 84 TYR A O 1
ATOM 671 N N . VAL A 1 85 ? 9.212 -4.998 -4.883 1.00 89.88 85 VAL A N 1
ATOM 672 C CA . VAL A 1 85 ? 8.481 -4.421 -3.754 1.00 89.88 85 VAL A CA 1
ATOM 673 C C . VAL A 1 85 ? 8.837 -5.176 -2.480 1.00 89.88 85 VAL A C 1
ATOM 675 O O . VAL A 1 85 ? 8.776 -6.405 -2.406 1.00 89.88 85 VAL A O 1
ATOM 678 N N . PHE A 1 86 ? 9.198 -4.434 -1.445 1.00 91.12 86 PHE A N 1
ATOM 679 C CA . PHE A 1 86 ? 9.496 -4.955 -0.123 1.00 91.12 86 PHE A CA 1
ATOM 680 C C . PHE A 1 86 ? 8.456 -4.434 0.861 1.00 91.12 86 PHE A C 1
ATOM 682 O O . PHE A 1 86 ? 8.319 -3.227 1.028 1.00 91.12 86 PHE A O 1
ATOM 689 N N . VAL A 1 87 ? 7.752 -5.338 1.546 1.00 90.38 87 VAL A N 1
ATOM 690 C CA . VAL A 1 87 ? 6.782 -4.982 2.592 1.00 90.38 87 VAL A CA 1
ATOM 691 C C . VAL A 1 87 ? 6.898 -5.931 3.781 1.00 90.38 87 VAL A C 1
ATOM 693 O O . VAL A 1 87 ? 7.413 -7.045 3.671 1.00 90.38 87 VAL A O 1
ATOM 696 N N . ASN A 1 88 ? 6.425 -5.492 4.941 1.00 89.44 88 ASN A N 1
ATOM 697 C CA . ASN A 1 88 ? 6.260 -6.336 6.119 1.00 89.44 88 ASN A CA 1
ATOM 698 C C . ASN A 1 88 ? 4.763 -6.468 6.391 1.00 89.44 88 ASN A C 1
ATOM 700 O O . ASN A 1 88 ? 4.164 -5.565 6.962 1.00 89.44 88 ASN A O 1
ATOM 704 N N . PHE A 1 89 ? 4.163 -7.561 5.923 1.00 90.62 89 PHE A N 1
ATOM 705 C CA . PHE A 1 89 ? 2.719 -7.761 6.006 1.00 90.62 89 PHE A CA 1
ATOM 706 C C . PHE A 1 89 ? 2.343 -8.540 7.271 1.00 90.62 89 PHE A C 1
ATOM 708 O O . PHE A 1 89 ? 2.799 -9.668 7.462 1.00 90.62 89 PHE A O 1
ATOM 715 N N . THR A 1 90 ? 1.507 -7.941 8.121 1.00 88.81 90 THR A N 1
ATOM 716 C CA . THR A 1 90 ? 0.985 -8.532 9.367 1.00 88.81 90 THR A CA 1
ATOM 717 C C . THR A 1 90 ? -0.535 -8.711 9.365 1.00 88.81 90 THR A C 1
ATOM 719 O O . THR A 1 90 ? -1.090 -9.214 10.336 1.00 88.81 90 THR A O 1
ATOM 722 N N . GLY A 1 91 ? -1.207 -8.350 8.267 1.00 88.56 91 GLY A N 1
ATOM 723 C CA . GLY A 1 91 ? -2.649 -8.522 8.090 1.00 88.56 91 GLY A CA 1
ATOM 724 C C . GLY A 1 91 ? -3.491 -7.329 8.535 1.00 88.56 91 GLY A C 1
ATOM 725 O O . GLY A 1 91 ? -4.710 -7.441 8.614 1.00 88.56 91 GLY A O 1
ATOM 726 N N . THR A 1 92 ? -2.892 -6.172 8.816 1.00 87.81 92 THR A N 1
ATOM 727 C CA . THR A 1 92 ? -3.669 -4.973 9.165 1.00 87.81 92 THR A CA 1
ATOM 728 C C . THR A 1 92 ? -4.132 -4.222 7.912 1.00 87.81 92 THR A C 1
ATOM 730 O O . THR A 1 92 ? -3.474 -4.256 6.872 1.00 87.81 92 THR A O 1
ATOM 733 N N . ALA A 1 93 ? -5.218 -3.445 8.006 1.00 86.38 93 ALA A N 1
ATOM 734 C CA . ALA A 1 93 ? -5.643 -2.556 6.913 1.00 86.38 93 ALA A CA 1
ATOM 735 C C . ALA A 1 93 ? -4.567 -1.514 6.531 1.00 86.38 93 ALA A C 1
ATOM 737 O O . ALA A 1 93 ? -4.518 -1.032 5.397 1.00 86.38 93 ALA A O 1
ATOM 738 N N . ARG A 1 94 ? -3.671 -1.175 7.469 1.00 84.81 94 ARG A N 1
ATOM 739 C CA . ARG A 1 94 ? -2.499 -0.330 7.208 1.00 84.81 94 ARG A CA 1
ATOM 740 C C . ARG A 1 94 ? -1.477 -1.042 6.321 1.00 84.81 94 ARG A C 1
ATOM 742 O O . ARG A 1 94 ? -0.902 -0.402 5.442 1.00 84.81 94 ARG A O 1
ATOM 749 N N . ASP A 1 95 ? -1.278 -2.344 6.504 1.00 89.56 95 ASP A N 1
ATOM 750 C CA . ASP A 1 95 ? -0.367 -3.131 5.665 1.00 89.56 95 ASP A CA 1
ATOM 751 C C . ASP A 1 95 ? -0.892 -3.248 4.235 1.00 89.56 95 ASP A C 1
ATOM 753 O O . ASP A 1 95 ? -0.113 -3.153 3.292 1.00 89.56 95 ASP A O 1
ATOM 757 N N . VAL A 1 96 ? -2.213 -3.379 4.065 1.00 92.69 96 VAL A N 1
ATOM 758 C CA . VAL A 1 96 ? -2.869 -3.359 2.746 1.00 92.69 96 VAL A CA 1
ATOM 759 C C . VAL A 1 96 ? -2.634 -2.020 2.039 1.00 92.69 96 VAL A C 1
ATOM 761 O O . VAL A 1 96 ? -2.227 -1.996 0.879 1.00 92.69 96 VAL A O 1
ATOM 764 N N . GLN A 1 97 ? -2.822 -0.896 2.740 1.00 90.81 97 GLN A N 1
ATOM 765 C CA . GLN A 1 97 ? -2.530 0.431 2.182 1.00 90.81 97 GLN A CA 1
ATOM 766 C C . GLN A 1 97 ? -1.041 0.607 1.854 1.00 90.81 97 GLN A C 1
ATOM 768 O O . GLN A 1 97 ? -0.708 1.149 0.804 1.00 90.81 97 GLN A O 1
ATOM 773 N N . THR A 1 98 ? -0.146 0.097 2.703 1.00 90.88 98 THR A N 1
ATOM 774 C CA . THR A 1 98 ? 1.307 0.128 2.459 1.00 90.88 98 THR A CA 1
ATOM 775 C C . THR A 1 98 ? 1.680 -0.698 1.227 1.00 90.88 98 THR A C 1
ATOM 777 O O . THR A 1 98 ? 2.463 -0.252 0.396 1.00 90.88 98 THR A O 1
ATOM 780 N N . LEU A 1 99 ? 1.085 -1.880 1.056 1.00 93.75 99 LEU A N 1
ATOM 781 C CA . LEU A 1 99 ? 1.265 -2.702 -0.138 1.00 93.75 99 LEU A CA 1
ATOM 782 C C . LEU A 1 99 ? 0.811 -1.964 -1.402 1.00 93.75 99 LEU A C 1
ATOM 784 O O . LEU A 1 99 ? 1.543 -1.946 -2.389 1.00 93.75 99 LEU A O 1
ATOM 788 N N . ALA A 1 100 ? -0.361 -1.327 -1.363 1.00 94.50 100 ALA A N 1
ATOM 789 C CA . ALA A 1 100 ? -0.867 -0.539 -2.481 1.00 94.50 100 ALA A CA 1
ATOM 790 C C . ALA A 1 100 ? 0.042 0.652 -2.823 1.00 94.50 100 ALA A C 1
ATOM 792 O O . ALA A 1 100 ? 0.269 0.919 -4.004 1.00 94.50 100 ALA A O 1
ATOM 793 N N . HIS A 1 101 ? 0.582 1.323 -1.802 1.00 93.19 101 HIS A N 1
ATOM 794 C CA . HIS A 1 101 ? 1.523 2.434 -1.935 1.00 93.19 101 HIS A CA 1
ATOM 795 C C . HIS A 1 101 ? 2.797 2.000 -2.673 1.00 93.19 101 HIS A C 1
ATOM 797 O O . HIS A 1 101 ? 3.148 2.571 -3.708 1.00 93.19 101 HIS A O 1
ATOM 803 N N . GLU A 1 102 ? 3.453 0.937 -2.200 1.00 92.69 102 GLU A N 1
ATOM 804 C CA . GLU A 1 102 ? 4.675 0.440 -2.839 1.00 92.69 102 GLU A CA 1
ATOM 805 C C . GLU A 1 102 ? 4.417 -0.145 -4.229 1.00 92.69 102 GLU A C 1
ATOM 807 O O . GLU A 1 102 ? 5.242 0.009 -5.129 1.00 92.69 102 GLU A O 1
ATOM 812 N N . LEU A 1 103 ? 3.257 -0.770 -4.454 1.00 93.62 103 LEU A N 1
ATOM 813 C CA . LEU A 1 103 ? 2.855 -1.193 -5.797 1.00 93.62 103 LEU A CA 1
ATOM 814 C C . LEU A 1 103 ? 2.634 -0.008 -6.736 1.00 93.62 103 LEU A C 1
ATOM 816 O O . LEU A 1 103 ? 2.931 -0.133 -7.918 1.00 93.62 103 LEU A O 1
ATOM 820 N N . GLY A 1 104 ? 2.195 1.148 -6.237 1.00 92.38 104 GLY A N 1
ATOM 821 C CA . GLY A 1 104 ? 2.093 2.362 -7.047 1.00 92.38 104 GLY A CA 1
ATOM 822 C C . GLY A 1 104 ? 3.463 2.811 -7.552 1.00 92.38 104 GLY A C 1
ATOM 823 O O . GLY A 1 104 ? 3.623 3.113 -8.737 1.00 92.38 104 GLY A O 1
ATOM 824 N N . HIS A 1 105 ? 4.487 2.747 -6.694 1.00 90.81 105 HIS A N 1
ATOM 825 C CA . HIS A 1 105 ? 5.872 2.923 -7.129 1.00 90.81 105 HIS A CA 1
ATOM 826 C C . HIS A 1 105 ? 6.307 1.836 -8.118 1.00 90.81 105 HIS A C 1
ATOM 828 O O . HIS A 1 105 ? 6.887 2.164 -9.150 1.00 90.81 105 HIS A O 1
ATOM 834 N N . GLY A 1 106 ? 6.009 0.565 -7.843 1.00 90.00 106 GLY A N 1
ATOM 835 C CA . GLY A 1 106 ? 6.373 -0.558 -8.705 1.00 90.00 106 GLY A CA 1
ATOM 836 C C . GLY A 1 106 ? 5.778 -0.457 -10.113 1.00 90.00 106 GLY A C 1
ATOM 837 O O . GLY A 1 106 ? 6.502 -0.589 -11.098 1.00 90.00 106 GLY A O 1
ATOM 838 N N . ILE A 1 107 ? 4.481 -0.176 -10.230 1.00 91.69 107 ILE A N 1
ATOM 839 C CA . ILE A 1 107 ? 3.779 -0.015 -11.511 1.00 91.69 107 ILE A CA 1
ATOM 840 C C . ILE A 1 107 ? 4.365 1.162 -12.287 1.00 91.69 107 ILE A C 1
ATOM 842 O O . ILE A 1 107 ? 4.670 1.034 -13.473 1.00 91.69 107 ILE A O 1
ATOM 846 N N . HIS A 1 108 ? 4.582 2.293 -11.615 1.00 90.75 108 HIS A N 1
ATOM 847 C CA . HIS A 1 108 ? 5.181 3.462 -12.243 1.00 90.75 108 HIS A CA 1
ATOM 848 C C . HIS A 1 108 ? 6.601 3.162 -12.739 1.00 90.75 108 HIS A C 1
ATOM 850 O O . HIS A 1 108 ? 6.904 3.396 -13.906 1.00 90.75 108 HIS A O 1
ATOM 856 N N . GLN A 1 109 ? 7.440 2.545 -11.903 1.00 88.12 109 GLN A N 1
ATOM 857 C CA . GLN A 1 109 ? 8.779 2.093 -12.284 1.00 88.12 109 GLN A CA 1
ATOM 858 C C . GLN A 1 109 ? 8.722 1.130 -13.474 1.00 88.12 109 GLN A C 1
ATOM 860 O O . GLN A 1 109 ? 9.507 1.271 -14.405 1.00 88.12 109 GLN A O 1
ATOM 865 N N . TYR A 1 110 ? 7.785 0.179 -13.485 1.00 89.56 110 TYR A N 1
ATOM 866 C CA . TYR A 1 110 ? 7.626 -0.784 -14.572 1.00 89.56 110 TYR A CA 1
ATOM 867 C C . TYR A 1 110 ? 7.295 -0.105 -15.908 1.00 89.56 110 TYR A C 1
ATOM 869 O O . TYR A 1 110 ? 7.891 -0.443 -16.930 1.00 89.56 110 TYR A O 1
ATOM 877 N N . LEU A 1 111 ? 6.387 0.873 -15.897 1.00 88.94 111 LEU A N 1
ATOM 878 C CA . LEU A 1 111 ? 5.987 1.624 -17.089 1.00 88.94 111 LEU A CA 1
ATOM 879 C C . LEU A 1 111 ? 7.102 2.557 -17.587 1.00 88.94 111 LEU A C 1
ATOM 881 O O . LEU A 1 111 ? 7.372 2.606 -18.789 1.00 88.94 111 LEU A O 1
ATOM 885 N N . SER A 1 112 ? 7.805 3.242 -16.680 1.00 85.75 112 SER A N 1
ATOM 886 C CA . SER A 1 112 ? 8.870 4.195 -17.026 1.00 85.75 112 SER A CA 1
ATOM 887 C C . SER A 1 112 ? 10.088 3.542 -17.689 1.00 85.75 112 SER A C 1
ATOM 889 O O . SER A 1 112 ? 10.828 4.216 -18.405 1.00 85.75 112 SER A O 1
ATOM 891 N N . ARG A 1 113 ? 10.274 2.220 -17.556 1.00 82.50 113 ARG A N 1
ATOM 892 C CA . ARG A 1 113 ? 11.353 1.465 -18.230 1.00 82.50 113 ARG A CA 1
ATOM 893 C C . ARG A 1 113 ? 11.371 1.653 -19.748 1.00 82.50 113 ARG A C 1
ATOM 895 O O . ARG A 1 113 ? 12.440 1.588 -20.352 1.00 82.50 113 ARG A O 1
ATOM 902 N N . GLN A 1 114 ? 10.214 1.900 -20.363 1.00 80.88 114 GLN A N 1
ATOM 903 C CA . GLN A 1 114 ? 10.104 2.101 -21.812 1.00 80.88 114 GLN A CA 1
ATOM 904 C C . GLN A 1 114 ? 10.749 3.409 -22.294 1.00 80.88 114 GLN A C 1
ATOM 906 O O . GLN A 1 114 ? 11.075 3.522 -23.470 1.00 80.88 114 GLN A O 1
ATOM 911 N N . GLN A 1 115 ? 10.979 4.375 -21.398 1.00 80.19 115 GLN A N 1
ATOM 912 C CA . GLN A 1 115 ? 11.616 5.656 -21.731 1.00 80.19 115 GLN A CA 1
ATOM 913 C C . GLN A 1 115 ? 13.146 5.543 -21.875 1.00 80.19 115 GLN A C 1
ATOM 915 O O . GLN A 1 115 ? 13.813 6.485 -22.299 1.00 80.19 115 GLN A O 1
ATOM 920 N N . GLY A 1 116 ? 13.714 4.375 -21.556 1.00 76.75 116 GLY A N 1
ATOM 921 C CA . GLY A 1 116 ? 15.141 4.094 -21.663 1.00 76.75 116 GLY A CA 1
ATOM 922 C C . GLY A 1 116 ? 15.962 4.560 -20.450 1.00 76.75 116 GLY A C 1
ATOM 923 O O . GLY A 1 116 ? 15.455 5.253 -19.568 1.00 76.75 116 GLY A O 1
ATOM 924 N N . PRO A 1 117 ? 17.254 4.187 -20.384 1.00 73.06 117 PRO A N 1
ATOM 925 C CA . PRO A 1 117 ? 18.075 4.342 -19.177 1.00 73.06 117 PRO A CA 1
ATOM 926 C C . PRO A 1 117 ? 18.261 5.783 -18.689 1.00 73.06 117 PRO A C 1
ATOM 928 O O . PRO A 1 117 ? 18.523 5.992 -17.512 1.00 73.06 117 PRO A O 1
ATOM 931 N N . LEU A 1 118 ? 18.143 6.770 -19.581 1.00 75.38 118 LEU A N 1
ATOM 932 C CA . LEU A 1 118 ? 18.340 8.185 -19.247 1.00 75.38 118 LEU A CA 1
ATOM 933 C C . LEU A 1 118 ? 17.077 8.862 -18.697 1.00 75.38 118 LEU A C 1
ATOM 935 O O . LEU A 1 118 ? 17.188 9.896 -18.048 1.00 75.38 118 LEU A O 1
ATOM 939 N N . LEU A 1 119 ? 15.893 8.310 -18.982 1.00 76.81 119 LEU A N 1
ATOM 940 C CA . LEU A 1 119 ? 14.600 8.948 -18.698 1.00 76.81 119 LEU A CA 1
ATOM 941 C C . LEU A 1 119 ? 13.683 8.098 -17.809 1.00 76.81 119 LEU A C 1
ATOM 943 O O . LEU A 1 119 ? 12.608 8.558 -17.434 1.00 76.81 119 LEU A O 1
ATOM 947 N N . MET A 1 120 ? 14.078 6.866 -17.472 1.00 76.06 120 MET A N 1
ATOM 948 C CA . MET A 1 120 ? 13.278 5.998 -16.602 1.00 76.06 120 MET A CA 1
ATOM 949 C C . MET A 1 120 ? 13.246 6.481 -15.143 1.00 76.06 120 MET A C 1
ATOM 951 O O . MET A 1 120 ? 12.277 6.218 -14.427 1.00 76.06 120 MET A O 1
ATOM 955 N N . ASP A 1 121 ? 14.288 7.192 -14.703 1.00 76.19 121 ASP A N 1
ATOM 956 C CA . ASP A 1 121 ? 14.366 7.733 -13.350 1.00 76.19 121 ASP A CA 1
ATOM 957 C C . ASP A 1 121 ? 13.435 8.931 -13.212 1.00 76.19 121 ASP A C 1
ATOM 959 O O . ASP A 1 121 ? 13.513 9.921 -13.938 1.00 76.19 121 ASP A O 1
ATOM 963 N N . THR A 1 122 ? 12.530 8.828 -12.247 1.00 73.50 122 THR A N 1
ATOM 964 C CA . THR A 1 122 ? 11.452 9.793 -12.070 1.00 73.50 122 THR A CA 1
ATOM 965 C C . THR A 1 122 ? 11.684 10.613 -10.798 1.00 73.50 122 THR A C 1
ATOM 967 O O . THR A 1 122 ? 11.996 10.032 -9.755 1.00 73.50 122 THR A O 1
ATOM 970 N N . PRO A 1 123 ? 11.524 11.953 -10.830 1.00 79.12 123 PRO A N 1
ATOM 971 C CA . PRO A 1 123 ? 11.615 12.781 -9.632 1.00 79.12 123 PRO A CA 1
ATOM 972 C C . PRO A 1 123 ? 10.688 12.289 -8.515 1.00 79.12 123 PRO A C 1
ATOM 974 O O . PRO A 1 123 ? 9.551 11.891 -8.776 1.00 79.12 123 PRO A O 1
ATOM 977 N N . LEU A 1 124 ? 11.150 12.388 -7.263 1.00 76.06 124 LEU A N 1
ATOM 978 C CA . LEU A 1 124 ? 10.442 11.861 -6.089 1.00 76.06 124 LEU A CA 1
ATOM 979 C C . LEU A 1 124 ? 8.983 12.331 -6.009 1.00 76.06 124 LEU A C 1
ATOM 981 O O . LEU A 1 124 ? 8.103 11.538 -5.721 1.00 76.06 124 LEU A O 1
ATOM 985 N N . THR A 1 125 ? 8.696 13.593 -6.324 1.00 75.62 125 THR A N 1
ATOM 986 C CA . THR A 1 125 ? 7.329 14.139 -6.270 1.00 75.62 125 THR A CA 1
ATOM 987 C C . THR A 1 125 ? 6.362 13.435 -7.224 1.00 75.62 125 THR A C 1
ATOM 989 O O . THR A 1 125 ? 5.206 13.199 -6.878 1.00 75.62 125 THR A O 1
ATOM 992 N N . ILE A 1 126 ? 6.830 13.067 -8.418 1.00 79.31 126 ILE A N 1
ATOM 993 C CA . ILE A 1 126 ? 6.024 12.345 -9.408 1.00 79.31 126 ILE A CA 1
ATOM 994 C C . ILE A 1 126 ? 5.919 10.868 -9.002 1.00 79.31 126 ILE A C 1
ATOM 996 O O . ILE A 1 126 ? 4.845 10.278 -9.098 1.00 79.31 126 ILE A O 1
ATOM 1000 N N . ALA A 1 127 ? 7.001 10.282 -8.477 1.00 80.50 127 ALA A N 1
ATOM 1001 C CA . ALA A 1 127 ? 6.978 8.922 -7.941 1.00 80.50 127 ALA A CA 1
ATOM 1002 C C . ALA A 1 127 ? 5.962 8.770 -6.793 1.00 80.50 127 ALA A C 1
ATOM 1004 O O . ALA A 1 127 ? 5.203 7.804 -6.781 1.00 80.50 127 ALA A O 1
ATOM 1005 N N . GLU A 1 128 ? 5.905 9.746 -5.887 1.00 84.94 128 GLU A N 1
ATOM 1006 C CA . GLU A 1 128 ? 4.968 9.794 -4.757 1.00 84.94 128 GLU A CA 1
ATOM 1007 C C . GLU A 1 128 ? 3.524 10.068 -5.186 1.00 84.94 128 GLU A C 1
ATOM 1009 O O . GLU A 1 128 ? 2.577 9.612 -4.551 1.00 84.94 128 GLU A O 1
ATOM 1014 N N . THR A 1 129 ? 3.322 10.766 -6.306 1.00 87.62 129 THR A N 1
ATOM 1015 C CA . THR A 1 129 ? 1.975 10.927 -6.870 1.00 87.62 129 THR A CA 1
ATOM 1016 C C . THR A 1 129 ? 1.385 9.563 -7.238 1.00 87.62 129 THR A C 1
ATOM 1018 O O . THR A 1 129 ? 0.222 9.300 -6.939 1.00 87.62 129 THR A O 1
ATOM 1021 N N . ALA A 1 130 ? 2.188 8.668 -7.826 1.00 87.88 130 ALA A N 1
ATOM 1022 C CA . ALA A 1 130 ? 1.746 7.321 -8.182 1.00 87.88 130 ALA A CA 1
ATOM 1023 C C . ALA A 1 130 ? 1.461 6.438 -6.953 1.00 87.88 130 ALA A C 1
ATOM 1025 O O . ALA A 1 130 ? 0.458 5.723 -6.935 1.00 87.88 130 ALA A O 1
ATOM 1026 N N . SER A 1 131 ? 2.299 6.500 -5.914 1.00 88.19 131 SER A N 1
ATOM 1027 C CA . SER A 1 131 ? 2.102 5.708 -4.694 1.00 88.19 131 SER A CA 1
ATOM 1028 C C . SER A 1 131 ? 0.886 6.167 -3.887 1.00 88.19 131 SER A C 1
ATOM 1030 O O . SER A 1 131 ? 0.038 5.349 -3.524 1.00 88.19 131 SER A O 1
ATOM 1032 N N . VAL A 1 132 ? 0.726 7.479 -3.684 1.00 89.56 132 VAL A N 1
ATOM 1033 C CA . VAL A 1 132 ? -0.444 8.055 -3.001 1.00 89.56 132 VAL A CA 1
ATOM 1034 C C . VAL A 1 132 ? -1.725 7.774 -3.784 1.00 89.56 132 VAL A C 1
ATOM 1036 O O . VAL A 1 132 ? -2.757 7.470 -3.183 1.00 89.56 132 VAL A O 1
ATOM 1039 N N . PHE A 1 133 ? -1.672 7.824 -5.117 1.00 91.69 133 PHE A N 1
ATOM 1040 C CA . PHE A 1 133 ? -2.805 7.457 -5.961 1.00 91.69 133 PHE A CA 1
ATOM 1041 C C . PHE A 1 133 ? -3.236 5.996 -5.746 1.00 91.69 133 PHE A C 1
ATOM 1043 O O . PHE A 1 133 ? -4.415 5.739 -5.492 1.00 91.69 133 PHE A O 1
ATOM 1050 N N . GLY A 1 134 ? -2.284 5.058 -5.760 1.00 92.44 134 GLY A N 1
ATOM 1051 C CA . GLY A 1 134 ? -2.525 3.642 -5.460 1.00 92.44 134 GLY A CA 1
ATOM 1052 C C . GLY A 1 134 ? -3.161 3.409 -4.088 1.00 92.44 134 GLY A C 1
ATOM 1053 O O . GLY A 1 134 ? -4.095 2.616 -3.922 1.00 92.44 134 GLY A O 1
ATOM 1054 N N . GLU A 1 135 ? -2.703 4.167 -3.097 1.00 92.12 135 GLU A N 1
ATOM 1055 C CA . GLU A 1 135 ? -3.265 4.156 -1.752 1.00 92.12 135 GLU A CA 1
ATOM 1056 C C . GLU A 1 135 ? -4.714 4.682 -1.726 1.00 92.12 135 GLU A C 1
ATOM 1058 O O . GLU A 1 135 ? -5.541 4.138 -0.995 1.00 92.12 135 GLU A O 1
ATOM 1063 N N . MET A 1 136 ? -5.053 5.710 -2.521 1.00 92.69 136 MET A N 1
ATOM 1064 C CA . MET A 1 136 ? -6.415 6.270 -2.580 1.00 92.69 136 MET A CA 1
ATOM 1065 C C . MET A 1 136 ? -7.422 5.286 -3.169 1.00 92.69 136 MET A C 1
ATOM 1067 O O . MET A 1 136 ? -8.496 5.097 -2.597 1.00 92.69 136 MET A O 1
ATOM 1071 N N . ILE A 1 137 ? -7.099 4.670 -4.309 1.00 94.94 137 ILE A N 1
ATOM 1072 C CA . ILE A 1 137 ? -8.025 3.746 -4.983 1.00 94.94 137 ILE A CA 1
ATOM 1073 C C . ILE A 1 137 ? -8.286 2.504 -4.124 1.00 94.94 137 ILE A C 1
ATOM 1075 O O . ILE A 1 137 ? -9.420 2.037 -4.034 1.00 94.94 137 ILE A O 1
ATOM 1079 N N . THR A 1 138 ? -7.264 2.034 -3.406 1.00 94.44 138 THR A N 1
ATOM 1080 C CA . THR A 1 138 ? -7.385 0.909 -2.472 1.00 94.44 138 THR A CA 1
ATOM 1081 C C . THR A 1 138 ? -8.171 1.309 -1.225 1.00 94.44 138 THR A C 1
ATOM 1083 O O . THR A 1 138 ? -9.051 0.573 -0.781 1.00 94.44 138 THR A O 1
ATOM 1086 N N . PHE A 1 139 ? -7.915 2.502 -0.676 1.00 92.94 139 PHE A N 1
ATOM 1087 C CA . PHE A 1 139 ? -8.681 3.038 0.450 1.00 92.94 139 PHE A CA 1
ATOM 1088 C C . PHE A 1 139 ? -10.173 3.151 0.124 1.00 92.94 139 PHE A C 1
ATOM 1090 O O . PHE A 1 139 ? -11.005 2.785 0.950 1.00 92.94 139 PHE A O 1
ATOM 1097 N N . LYS A 1 140 ? -10.518 3.613 -1.084 1.00 93.25 140 LYS A N 1
ATOM 1098 C CA . LYS A 1 140 ? -11.911 3.706 -1.530 1.00 93.25 140 LYS A CA 1
ATOM 1099 C C . LYS A 1 140 ? -12.608 2.342 -1.475 1.00 93.25 140 LYS A C 1
ATOM 1101 O O . LYS A 1 140 ? -13.684 2.251 -0.898 1.00 93.25 140 LYS A O 1
ATOM 1106 N N . LYS A 1 141 ? -11.968 1.286 -1.987 1.00 93.25 141 LYS A N 1
ATOM 1107 C CA . LYS A 1 141 ? -12.505 -0.086 -1.940 1.00 93.25 141 LYS A CA 1
ATOM 1108 C C . LYS A 1 141 ? -12.669 -0.597 -0.505 1.00 93.25 141 LYS A C 1
ATOM 1110 O O . LYS A 1 141 ? -13.707 -1.162 -0.178 1.00 93.25 141 LYS A O 1
ATOM 1115 N N . LEU A 1 142 ? -11.687 -0.348 0.369 1.00 91.00 142 LEU A N 1
ATOM 1116 C CA . LEU A 1 142 ? -11.790 -0.677 1.800 1.00 91.00 142 LEU A CA 1
ATOM 1117 C C . LEU A 1 142 ? -12.972 0.036 2.467 1.00 91.00 142 LEU A C 1
ATOM 1119 O O . LEU A 1 142 ? -13.700 -0.568 3.247 1.00 91.00 142 LEU A O 1
ATOM 1123 N N . TYR A 1 143 ? -13.164 1.318 2.158 1.00 90.75 143 TYR A N 1
ATOM 1124 C CA . TYR A 1 143 ? -14.241 2.128 2.717 1.00 90.75 143 TYR A CA 1
ATOM 1125 C C . TYR A 1 143 ? -15.626 1.687 2.219 1.00 90.75 143 TYR A C 1
ATOM 1127 O O . TYR A 1 143 ? -16.568 1.618 3.006 1.00 90.75 143 TYR A O 1
ATOM 1135 N N . GLU A 1 144 ? -15.748 1.368 0.928 1.00 90.62 144 GLU A N 1
ATOM 1136 C CA . GLU A 1 144 ? -16.980 0.847 0.320 1.00 90.62 144 GLU A CA 1
ATOM 1137 C C . GLU A 1 144 ? -17.334 -0.556 0.836 1.00 90.62 144 GLU A C 1
ATOM 1139 O O . GLU A 1 144 ? -18.512 -0.867 0.992 1.00 90.62 144 GLU A O 1
ATOM 1144 N N . GLY A 1 145 ? -16.327 -1.382 1.141 1.00 87.75 145 GLY A N 1
ATOM 1145 C CA . GLY A 1 145 ? -16.506 -2.720 1.710 1.00 87.75 145 GLY A CA 1
ATOM 1146 C C . GLY A 1 145 ? -16.751 -2.756 3.223 1.00 87.75 145 GLY A C 1
ATOM 1147 O O . GLY A 1 145 ? -17.167 -3.791 3.739 1.00 87.75 145 GLY A O 1
ATOM 1148 N N . ALA A 1 146 ? -16.507 -1.658 3.945 1.00 86.88 146 ALA A N 1
ATOM 1149 C CA . ALA A 1 146 ? -16.762 -1.582 5.381 1.00 86.88 146 ALA A CA 1
ATOM 1150 C C . ALA A 1 146 ? -18.267 -1.669 5.667 1.00 86.88 146 ALA A C 1
ATOM 1152 O O . ALA A 1 146 ? -19.075 -1.006 5.009 1.00 86.88 146 ALA A O 1
ATOM 1153 N N . THR A 1 147 ? -18.646 -2.463 6.667 1.00 86.31 147 THR A N 1
ATOM 1154 C CA . THR A 1 147 ? -20.054 -2.769 6.960 1.00 86.31 147 THR A CA 1
ATOM 1155 C C . THR A 1 147 ? -20.610 -1.899 8.077 1.00 86.31 147 THR A C 1
ATOM 1157 O O . THR A 1 147 ? -21.777 -1.503 8.023 1.00 86.31 147 THR A O 1
ATOM 1160 N N . THR A 1 148 ? -19.768 -1.529 9.044 1.00 85.69 148 THR A N 1
ATOM 1161 C CA . THR A 1 148 ? -20.163 -0.706 10.190 1.00 85.69 148 THR A CA 1
ATOM 1162 C C . THR A 1 148 ? -19.611 0.715 10.101 1.00 85.69 148 THR A C 1
ATOM 1164 O O . THR A 1 148 ? -18.569 0.983 9.495 1.00 85.69 148 THR A O 1
ATOM 1167 N N . ASP A 1 149 ? -20.289 1.656 10.756 1.00 83.06 149 ASP A N 1
ATOM 1168 C CA . ASP A 1 149 ? -19.809 3.039 10.842 1.00 83.06 149 ASP A CA 1
ATOM 1169 C C . ASP A 1 149 ? -18.528 3.156 11.678 1.00 83.06 149 ASP A C 1
ATOM 1171 O O . ASP A 1 149 ? -17.688 4.016 11.407 1.00 83.06 149 ASP A O 1
ATOM 1175 N N . THR A 1 150 ? -18.330 2.254 12.644 1.00 80.88 150 THR A N 1
ATOM 1176 C CA . THR A 1 150 ? -17.094 2.173 13.432 1.00 80.88 150 THR A CA 1
ATOM 1177 C C . THR A 1 150 ? -15.906 1.750 12.560 1.00 80.88 150 THR A C 1
ATOM 1179 O O . THR A 1 150 ? -14.843 2.363 12.659 1.00 80.88 150 THR A O 1
ATOM 1182 N N . GLU A 1 151 ? -16.075 0.776 11.658 1.00 80.81 151 GLU A N 1
ATOM 1183 C CA . GLU A 1 151 ? -15.036 0.383 10.689 1.00 80.81 151 GLU A CA 1
ATOM 1184 C C . GLU A 1 151 ? -14.683 1.540 9.745 1.00 80.81 151 GLU A C 1
ATOM 1186 O O . GLU A 1 151 ? -13.506 1.868 9.569 1.00 80.81 151 GLU A O 1
ATOM 1191 N N . ARG A 1 152 ? -15.697 2.215 9.183 1.00 85.62 152 ARG A N 1
ATOM 1192 C CA . ARG A 1 152 ? -15.500 3.390 8.315 1.00 85.62 152 ARG A CA 1
ATOM 1193 C C . ARG A 1 152 ? -14.746 4.501 9.035 1.00 85.62 152 ARG A C 1
ATOM 1195 O O . ARG A 1 152 ? -13.796 5.059 8.484 1.00 85.62 152 ARG A O 1
ATOM 1202 N N . LEU A 1 153 ? -15.135 4.801 10.273 1.00 82.75 153 LEU A N 1
ATOM 1203 C CA . LEU A 1 153 ? -14.462 5.798 11.099 1.00 82.75 153 LEU A CA 1
ATOM 1204 C C . LEU A 1 153 ? -13.003 5.412 11.362 1.00 82.75 153 LEU A C 1
ATOM 1206 O O . LEU A 1 153 ? -12.123 6.262 11.239 1.00 82.75 153 LEU A O 1
ATOM 1210 N N . SER A 1 154 ? -12.734 4.144 11.678 1.00 81.44 154 SER A N 1
ATOM 1211 C CA . SER A 1 154 ? -11.377 3.645 11.919 1.00 81.44 154 SER A CA 1
ATOM 1212 C C . SER A 1 154 ? -10.487 3.788 10.681 1.00 81.44 154 SER A C 1
ATOM 1214 O O . SER A 1 154 ? -9.370 4.307 10.768 1.00 81.44 154 SER A O 1
ATOM 1216 N N . LEU A 1 155 ? -11.009 3.431 9.501 1.00 84.00 155 LEU A N 1
ATOM 1217 C CA . LEU A 1 155 ? -10.322 3.603 8.220 1.00 84.00 155 LEU A CA 1
ATOM 1218 C C . LEU A 1 155 ? -10.000 5.078 7.949 1.00 84.00 155 LEU A C 1
ATOM 1220 O O . LEU A 1 155 ? -8.852 5.405 7.641 1.00 84.00 155 LEU A O 1
ATOM 1224 N N . VAL A 1 156 ? -10.977 5.977 8.106 1.00 85.38 156 VAL A N 1
ATOM 1225 C CA . VAL A 1 156 ? -10.786 7.424 7.903 1.00 85.38 156 VAL A CA 1
ATOM 1226 C C . VAL A 1 156 ? -9.767 7.996 8.889 1.00 85.38 156 VAL A C 1
ATOM 1228 O O . VAL A 1 156 ? -8.892 8.762 8.488 1.00 85.38 156 VAL A O 1
ATOM 1231 N N . MET A 1 157 ? -9.818 7.600 10.163 1.00 81.31 157 MET A N 1
ATOM 1232 C CA . MET A 1 157 ? -8.841 8.040 11.164 1.00 81.31 157 MET A CA 1
ATOM 1233 C C . MET A 1 157 ? -7.434 7.549 10.822 1.00 81.31 157 MET A C 1
ATOM 1235 O O . MET A 1 157 ? -6.502 8.350 10.781 1.00 81.31 157 MET A O 1
ATOM 1239 N N . SER A 1 158 ? -7.282 6.267 10.471 1.00 77.81 158 SER A N 1
ATOM 1240 C CA . SER A 1 158 ? -5.994 5.728 10.026 1.00 77.81 158 SER A CA 1
ATOM 1241 C C . SER A 1 158 ? -5.483 6.438 8.771 1.00 77.81 158 SER A C 1
ATOM 1243 O O . SER A 1 158 ? -4.273 6.612 8.615 1.00 77.81 158 SER A O 1
ATOM 1245 N N . LYS A 1 159 ? -6.383 6.849 7.873 1.00 81.81 159 LYS A N 1
ATOM 1246 C CA . LYS A 1 159 ? -6.029 7.588 6.664 1.00 81.81 159 LYS A CA 1
ATOM 1247 C C . LYS A 1 159 ? -5.512 8.984 6.981 1.00 81.81 159 LYS A C 1
ATOM 1249 O O . LYS A 1 159 ? -4.481 9.378 6.442 1.00 81.81 159 LYS A O 1
ATOM 1254 N N . LEU A 1 160 ? -6.196 9.707 7.865 1.00 80.12 160 LEU A N 1
ATOM 1255 C CA . LEU A 1 160 ? -5.772 11.027 8.325 1.00 80.12 160 LEU A CA 1
ATOM 1256 C C . LEU A 1 160 ? -4.409 10.955 9.016 1.00 80.12 160 LEU A C 1
ATOM 1258 O O . LEU A 1 160 ? -3.516 11.730 8.680 1.00 80.12 160 LEU A O 1
ATOM 1262 N N . ASP A 1 161 ? -4.212 9.981 9.906 1.00 74.38 161 ASP A N 1
ATOM 1263 C CA . ASP A 1 161 ? -2.920 9.756 10.560 1.00 74.38 161 ASP A CA 1
ATOM 1264 C C . ASP A 1 161 ? -1.810 9.486 9.530 1.00 74.38 161 ASP A C 1
ATOM 1266 O O . ASP A 1 161 ? -0.713 10.043 9.636 1.00 74.38 161 ASP A O 1
ATOM 1270 N N . GLY A 1 162 ? -2.115 8.682 8.504 1.00 70.94 162 GLY A N 1
ATOM 1271 C CA . GLY A 1 162 ? -1.231 8.406 7.373 1.00 70.94 162 GLY A CA 1
ATOM 1272 C C . GLY A 1 162 ? -0.879 9.660 6.575 1.00 70.94 162 GLY A C 1
ATOM 1273 O O . GLY A 1 162 ? 0.298 9.953 6.403 1.00 70.94 162 GLY A O 1
ATOM 1274 N N . MET A 1 163 ? -1.869 10.453 6.157 1.00 73.44 163 MET A N 1
ATOM 1275 C CA . MET A 1 163 ? -1.652 11.702 5.415 1.00 73.44 163 MET A CA 1
ATOM 1276 C C . MET A 1 163 ? -0.791 12.687 6.205 1.00 73.44 163 MET A C 1
ATOM 1278 O O . MET A 1 163 ? 0.151 13.258 5.660 1.00 73.44 163 MET A O 1
ATOM 1282 N N . ILE A 1 164 ? -1.066 12.847 7.502 1.00 71.88 164 ILE A N 1
ATOM 1283 C CA . ILE A 1 164 ? -0.257 13.694 8.378 1.00 71.88 164 ILE A CA 1
ATOM 1284 C C . ILE A 1 164 ? 1.179 13.153 8.415 1.00 71.88 164 ILE A C 1
ATOM 1286 O O . ILE A 1 164 ? 2.127 13.910 8.205 1.00 71.88 164 ILE A O 1
ATOM 1290 N N . ALA A 1 165 ? 1.365 11.847 8.631 1.00 66.94 165 ALA A N 1
ATOM 1291 C CA . ALA A 1 165 ? 2.690 11.235 8.636 1.00 66.94 165 ALA A CA 1
ATOM 1292 C C . ALA A 1 165 ? 3.428 11.420 7.299 1.00 66.94 165 ALA A C 1
ATOM 1294 O O . ALA A 1 165 ? 4.621 11.710 7.321 1.00 66.94 165 ALA A O 1
ATOM 1295 N N . THR A 1 166 ? 2.743 11.304 6.161 1.00 64.62 166 THR A N 1
ATOM 1296 C CA . THR A 1 166 ? 3.307 11.490 4.816 1.00 64.62 166 THR A CA 1
ATOM 1297 C C . THR A 1 166 ? 3.713 12.939 4.572 1.00 64.62 166 THR A C 1
ATOM 1299 O O . THR A 1 166 ? 4.839 13.181 4.148 1.00 64.62 166 THR A O 1
ATOM 1302 N N . VAL A 1 167 ? 2.872 13.915 4.931 1.00 61.62 167 VAL A N 1
ATOM 1303 C CA . VAL A 1 167 ? 3.210 15.347 4.851 1.00 61.62 167 VAL A CA 1
ATOM 1304 C C . VAL A 1 167 ? 4.470 15.645 5.665 1.00 61.62 167 VAL A C 1
ATOM 1306 O O . VAL A 1 167 ? 5.406 16.255 5.152 1.00 61.62 167 VAL A O 1
ATOM 1309 N N . PHE A 1 168 ? 4.564 15.155 6.903 1.00 57.78 168 PHE A N 1
ATOM 1310 C CA . PHE A 1 168 ? 5.775 15.345 7.706 1.00 57.78 168 PHE A CA 1
ATOM 1311 C C . PHE A 1 168 ? 6.988 14.608 7.120 1.00 57.78 168 PHE A C 1
ATOM 1313 O O . PHE A 1 168 ? 8.080 15.171 7.083 1.00 57.78 168 PHE A O 1
ATOM 1320 N N . ARG A 1 169 ? 6.819 13.380 6.620 1.00 54.56 169 ARG A N 1
ATOM 1321 C CA . ARG A 1 169 ? 7.915 12.553 6.088 1.00 54.56 169 ARG A CA 1
ATOM 1322 C C . ARG A 1 169 ? 8.425 13.031 4.728 1.00 54.56 169 ARG A C 1
ATOM 1324 O O . ARG A 1 169 ? 9.593 12.817 4.438 1.00 54.56 169 ARG A O 1
ATOM 1331 N N . GLN A 1 170 ? 7.595 13.695 3.926 1.00 51.19 170 GLN A N 1
ATOM 1332 C CA . GLN A 1 170 ? 7.977 14.224 2.614 1.00 51.19 170 GLN A CA 1
ATOM 1333 C C . GLN A 1 170 ? 8.420 15.693 2.673 1.00 51.19 170 GLN A C 1
ATOM 1335 O O . GLN A 1 170 ? 9.345 16.075 1.962 1.00 51.19 170 GLN A O 1
ATOM 1340 N N . ILE A 1 171 ? 7.838 16.525 3.547 1.00 49.50 171 ILE A N 1
ATOM 1341 C CA . ILE A 1 171 ? 8.198 17.953 3.639 1.00 49.50 171 ILE A CA 1
ATOM 1342 C C . ILE A 1 171 ? 9.397 18.184 4.570 1.00 49.50 171 ILE A C 1
ATOM 1344 O O . ILE A 1 171 ? 10.274 18.990 4.246 1.00 49.50 171 ILE A O 1
ATOM 1348 N N . ALA A 1 172 ? 9.484 17.485 5.708 1.00 42.41 172 ALA A N 1
ATOM 1349 C CA . ALA A 1 172 ? 10.524 17.763 6.704 1.00 42.41 172 ALA A CA 1
ATOM 1350 C C . ALA A 1 172 ? 11.953 17.419 6.232 1.00 42.41 172 ALA A C 1
ATOM 1352 O O . ALA A 1 172 ? 12.865 18.210 6.473 1.00 42.41 172 ALA A O 1
ATOM 1353 N N . PRO A 1 173 ? 12.213 16.318 5.500 1.00 51.06 173 PRO A N 1
ATOM 1354 C CA . PRO A 1 173 ? 13.550 16.080 4.955 1.00 51.06 173 PRO A CA 1
ATOM 1355 C C . PRO A 1 173 ? 13.917 17.083 3.858 1.00 51.06 173 PRO A C 1
ATOM 1357 O O . PRO A 1 173 ? 15.092 17.421 3.711 1.00 51.06 173 PRO A O 1
ATOM 1360 N N . GLN A 1 174 ? 12.930 17.588 3.107 1.00 40.94 174 GLN A N 1
ATOM 1361 C CA . GLN A 1 174 ? 13.131 18.608 2.078 1.00 40.94 174 GLN A CA 1
ATOM 1362 C C . GLN A 1 174 ? 13.602 19.934 2.699 1.00 40.94 174 GLN A C 1
ATOM 1364 O O . GLN A 1 174 ? 14.520 20.565 2.170 1.00 40.94 174 GLN A O 1
ATOM 1369 N N . SER A 1 175 ? 13.013 20.349 3.829 1.00 39.09 175 SER A N 1
ATOM 1370 C CA . SER A 1 175 ? 13.412 21.570 4.543 1.00 39.09 175 SER A CA 1
ATOM 1371 C C . SER A 1 175 ? 14.783 21.427 5.211 1.00 39.09 175 SER A C 1
ATOM 1373 O O . SER A 1 175 ? 15.603 22.333 5.081 1.00 39.09 175 SER A O 1
ATOM 1375 N N . ILE A 1 176 ? 15.085 20.268 5.807 1.00 48.38 176 ILE A N 1
ATOM 1376 C CA . ILE A 1 176 ? 16.400 19.968 6.404 1.00 48.38 176 ILE A CA 1
ATOM 1377 C C . ILE A 1 176 ? 17.501 19.878 5.332 1.00 48.38 176 ILE A C 1
ATOM 1379 O O . ILE A 1 176 ? 18.610 20.379 5.516 1.00 48.38 176 ILE A O 1
ATOM 1383 N N . ARG A 1 177 ? 17.220 19.276 4.168 1.00 42.75 177 ARG A N 1
ATOM 1384 C CA . ARG A 1 177 ? 18.172 19.257 3.044 1.00 42.75 177 ARG A CA 1
ATOM 1385 C C . ARG A 1 177 ? 18.430 20.658 2.494 1.00 42.75 177 ARG A C 1
ATOM 1387 O O . ARG A 1 177 ? 19.575 20.963 2.171 1.00 42.75 177 ARG A O 1
ATOM 1394 N N . ARG A 1 178 ? 17.407 21.518 2.423 1.00 44.78 178 ARG A N 1
ATOM 1395 C CA . ARG A 1 178 ? 17.561 22.927 2.019 1.00 44.78 178 ARG A CA 1
ATOM 1396 C C . ARG A 1 178 ? 18.373 23.736 3.033 1.00 44.78 178 ARG A C 1
ATOM 1398 O O . ARG A 1 178 ? 19.267 24.464 2.612 1.00 44.78 178 ARG A O 1
ATOM 1405 N N . SER A 1 179 ? 18.134 23.574 4.337 1.00 47.50 179 SER A N 1
ATOM 1406 C CA . SER A 1 179 ? 18.913 24.269 5.373 1.00 47.50 179 SER A CA 1
ATOM 1407 C C . SER A 1 179 ? 20.376 23.817 5.390 1.00 47.50 179 SER A C 1
ATOM 1409 O O . SER A 1 179 ? 21.278 24.649 5.472 1.00 47.50 179 SER A O 1
ATOM 1411 N N . ASN A 1 180 ? 20.629 22.514 5.224 1.00 48.53 180 ASN A N 1
ATOM 1412 C CA . ASN A 1 180 ? 21.989 21.978 5.141 1.00 48.53 180 ASN A CA 1
ATOM 1413 C C . ASN A 1 180 ? 22.713 22.441 3.869 1.00 48.53 180 ASN A C 1
ATOM 1415 O O . ASN A 1 180 ? 23.886 22.796 3.941 1.00 48.53 180 ASN A O 1
ATOM 1419 N N . ALA A 1 181 ? 22.027 22.507 2.722 1.00 54.09 181 ALA A N 1
ATOM 1420 C CA . ALA A 1 181 ? 22.604 23.049 1.491 1.00 54.09 181 ALA A CA 1
ATOM 1421 C C . ALA A 1 181 ? 22.969 24.542 1.629 1.00 54.09 181 ALA A C 1
ATOM 1423 O O . ALA A 1 181 ? 24.053 24.938 1.212 1.00 54.09 181 ALA A O 1
ATOM 1424 N N . GLN A 1 182 ? 22.122 25.347 2.284 1.00 52.22 182 GLN A N 1
ATOM 1425 C CA . GLN A 1 182 ? 22.393 26.767 2.556 1.00 52.22 182 GLN A CA 1
ATOM 1426 C C . GLN A 1 182 ? 23.548 26.988 3.552 1.00 52.22 182 GLN A C 1
ATOM 1428 O O . GLN A 1 182 ? 24.302 27.952 3.432 1.00 52.22 182 GLN A O 1
ATOM 1433 N N . HIS A 1 183 ? 23.720 26.099 4.535 1.00 54.12 183 HIS A N 1
ATOM 1434 C CA . HIS A 1 183 ? 24.852 26.160 5.470 1.00 54.12 183 HIS A CA 1
ATOM 1435 C C . HIS A 1 183 ? 26.193 25.802 4.823 1.00 54.12 183 HIS A C 1
ATOM 1437 O O . HIS A 1 183 ? 27.225 26.328 5.238 1.00 54.12 183 HIS A O 1
ATOM 1443 N N . VAL A 1 184 ? 26.197 24.935 3.808 1.00 55.81 184 VAL A N 1
ATOM 1444 C CA . VAL A 1 184 ? 27.414 24.618 3.049 1.00 55.81 184 VAL A CA 1
ATOM 1445 C C . VAL A 1 184 ? 27.793 25.780 2.130 1.00 55.81 184 VAL A C 1
ATOM 1447 O O . VAL A 1 184 ? 28.965 26.128 2.079 1.00 55.81 184 VAL A O 1
ATOM 1450 N N . THR A 1 185 ? 26.835 26.448 1.479 1.00 53.78 185 THR A N 1
ATOM 1451 C CA . THR A 1 185 ? 27.135 27.608 0.618 1.00 53.78 185 THR A CA 1
ATOM 1452 C C . THR A 1 185 ? 27.651 28.818 1.401 1.00 53.78 185 THR A C 1
ATOM 1454 O O . THR A 1 185 ? 28.573 29.480 0.940 1.00 53.78 185 THR A O 1
ATOM 1457 N N . ASN A 1 186 ? 27.148 29.061 2.617 1.00 50.66 186 ASN A N 1
ATOM 1458 C CA . ASN A 1 186 ? 27.603 30.176 3.462 1.00 50.66 186 ASN A CA 1
ATOM 1459 C C . ASN A 1 186 ? 28.964 29.948 4.150 1.00 50.66 186 ASN A C 1
ATOM 1461 O O . ASN A 1 186 ? 29.478 30.868 4.776 1.00 50.66 186 ASN A O 1
ATOM 1465 N N . LYS A 1 187 ? 29.548 28.744 4.075 1.00 48.62 187 LYS A N 1
ATOM 1466 C CA . LYS A 1 187 ? 30.898 28.457 4.603 1.00 48.62 187 LYS A CA 1
ATOM 14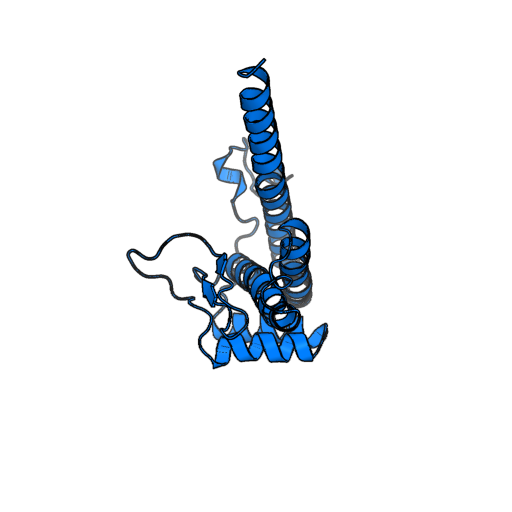67 C C . LYS A 1 187 ? 32.012 28.580 3.557 1.00 48.62 187 LYS A C 1
ATOM 1469 O O . LYS A 1 187 ? 33.174 28.408 3.908 1.00 48.62 187 LYS A O 1
ATOM 1474 N N . VAL A 1 188 ? 31.669 28.848 2.296 1.00 50.38 188 VAL A N 1
ATOM 1475 C CA . VAL A 1 188 ? 32.623 28.982 1.176 1.00 50.38 188 VAL A CA 1
ATOM 1476 C C . VAL A 1 188 ? 32.616 30.416 0.615 1.00 50.38 188 VAL A C 1
ATOM 1478 O O . VAL A 1 188 ? 32.978 30.638 -0.534 1.00 50.38 188 VAL A O 1
ATOM 1481 N N . SER A 1 189 ? 32.169 31.396 1.408 1.00 43.78 189 SER A N 1
ATOM 1482 C CA . SER A 1 189 ? 32.185 32.831 1.074 1.00 43.78 189 SER A CA 1
ATOM 1483 C C . SER A 1 189 ? 33.041 33.600 2.067 1.00 43.78 189 SER A C 1
ATOM 1485 O O . SER A 1 189 ? 32.941 33.273 3.271 1.00 43.78 189 SER A O 1
#

Sequence (189 aa):
MKQRLLGLDEFHDYDRNAVVGSETTTWTWEAARDLVIDAYSSFDPRAGEIATMFFEKNWIHAPVRKGKRSGAYSAGTIASAHPYVFVNFTGTARDVQTLA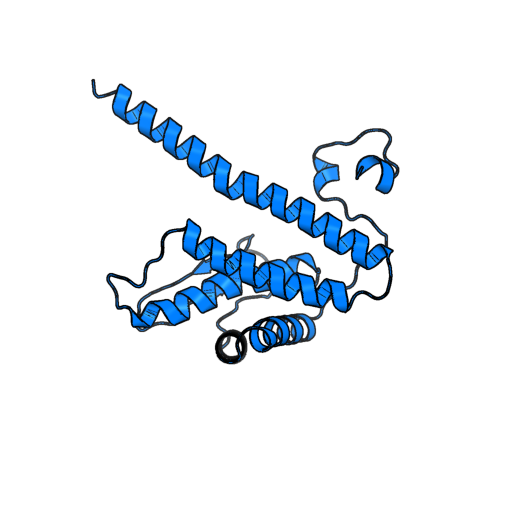HELGHGIHQYLSRQQGPLLMDTPLTIAETASVFGEMITFKKLYEGATTDTERLSLVMSKLDGMIATVFRQIAPQSIRRSNAQHVTNKVS

Foldseek 3Di:
DLCVQVVHPDDDPVSLPPFRDDDFQFADPVNLLVLLLCLLCVVPVVLSVQSVCCVVVVLEDEDDDVPDDDDWAWDADFLVDAIHTYAHDPRGPVSSLRSQLRSLLRSLLNVLSVVHRVGSDDPPVVSNVSSVVSSVSSLVSQLVPDDDPSSNVRSVSVVVSVVVVCCCVVVVVVVVVVVVVVVVVVVVD

pLDDT: mean 79.38, std 15.1, range [39.09, 97.38]

Secondary structure (DSSP, 8-state):
-HHHHHT-SS--GGGGGPPSSS--PPPPHHHHHHHHHHHHHHH-HHHHHHHHHHHHTT-EEEE--TTPPSS-EEE---TTS--EEEEEE-S-HHHHHHHHHHHHHHHHHHHHGGG-TTTS---HHHHHHHHHHHHHHHHHHHHHH--SHHHHHHHHHHHHHHHHHHHHHHHHHHHHHHHHHHHHHTT--

Radius of gyration: 18.88 Å; chains: 1; bounding box: 53×47×52 Å